Protein AF-A0A7S2M2P5-F1 (afdb_monomer)

Mean predicted aligned error: 10.94 Å

Organism: NCBI:txid1333877

Foldseek 3Di:
DADDDPNFGQDQAFKFQFFAAAQFKTKIQQRDQDPVRPHAAFPVGQWAAQPDLLAAQQAFFWKWFDAPWGRGGGRMIITTRGRDRVCRPTIRTQAGEPEDVVVRVVQNVQADPVRGRVDTAGQNEEEADDDPDDDDPPDPPPDDPDDNVPSDPVVSVVRHHYKYWDDDPPRHIHIYDDDRRD

Radius of gyration: 15.97 Å; Cα contacts (8 Å, |Δi|>4): 384; chains: 1; bounding box: 38×44×41 Å

Secondary structure (DSSP, 8-state):
---EETTEES--TT-B--EEETTTEEEE---S--TTS----BTTBS-B----------STTEEEEEESSTT-EEEEEEEESS--GGGTTTS-EEEEEEE-HHHHHHHHTTB-SSSBBSS--BEEE------SS------GGG-----GGG--HHHHHHT-EEEEEEEETTTEEEEE--S---

Structure (mmCIF, N/CA/C/O backbone):
data_AF-A0A7S2M2P5-F1
#
_entry.id   AF-A0A7S2M2P5-F1
#
loop_
_atom_site.group_PDB
_atom_site.id
_atom_site.type_symbol
_atom_site.label_atom_id
_atom_site.label_alt_id
_atom_site.label_comp_id
_atom_site.label_asym_id
_atom_site.label_entity_id
_atom_site.label_seq_id
_atom_site.pdbx_PDB_ins_code
_atom_site.Cartn_x
_atom_site.Cartn_y
_atom_site.Cartn_z
_atom_site.occupancy
_atom_site.B_iso_or_equiv
_atom_site.auth_seq_id
_atom_site.auth_comp_id
_atom_site.auth_asym_id
_atom_site.auth_atom_id
_atom_site.pdbx_PDB_model_num
ATOM 1 N N . GLY A 1 1 ? -2.130 -2.724 -26.024 1.00 42.91 1 GLY A N 1
ATOM 2 C CA . GLY A 1 1 ? -1.694 -3.988 -25.401 1.00 42.91 1 GLY A CA 1
ATOM 3 C C . GLY A 1 1 ? -1.321 -3.685 -23.971 1.00 42.91 1 GLY A C 1
ATOM 4 O O . GLY A 1 1 ? -0.866 -2.574 -23.738 1.00 42.91 1 GLY A O 1
ATOM 5 N N . GLU A 1 2 ? -1.560 -4.605 -23.038 1.00 60.06 2 GLU A N 1
ATOM 6 C CA . GLU A 1 2 ? -1.167 -4.442 -21.628 1.00 60.06 2 GLU A CA 1
ATOM 7 C C . GLU A 1 2 ? 0.345 -4.191 -21.524 1.00 60.06 2 GLU A C 1
ATOM 9 O O . GLU A 1 2 ? 1.129 -4.892 -22.177 1.00 60.06 2 GLU A O 1
ATOM 14 N N . ARG A 1 3 ? 0.756 -3.175 -20.749 1.00 62.97 3 ARG A N 1
ATOM 15 C CA . ARG A 1 3 ? 2.177 -2.957 -20.447 1.00 62.97 3 ARG A CA 1
ATOM 16 C C . ARG A 1 3 ? 2.685 -4.105 -19.571 1.00 62.97 3 ARG A C 1
ATOM 18 O O . ARG A 1 3 ? 1.942 -4.651 -18.756 1.00 62.97 3 ARG A O 1
ATOM 25 N N . ARG A 1 4 ? 3.948 -4.478 -19.773 1.00 68.31 4 ARG A N 1
ATOM 26 C CA . ARG A 1 4 ? 4.610 -5.570 -19.059 1.00 68.31 4 ARG A CA 1
ATOM 27 C C . ARG A 1 4 ? 5.948 -5.104 -18.511 1.00 68.31 4 ARG A C 1
ATOM 29 O O . ARG A 1 4 ? 6.687 -4.443 -19.237 1.00 68.31 4 ARG A O 1
ATOM 36 N N . ALA A 1 5 ? 6.251 -5.514 -17.290 1.00 63.56 5 ALA A N 1
ATOM 37 C CA . ALA A 1 5 ? 7.517 -5.295 -16.600 1.00 63.56 5 ALA A CA 1
ATOM 38 C C . ALA A 1 5 ? 8.133 -6.656 -16.280 1.00 63.56 5 ALA A C 1
ATOM 40 O O . ALA A 1 5 ? 7.431 -7.560 -15.835 1.00 63.56 5 ALA A O 1
ATOM 41 N N . GLY A 1 6 ? 9.409 -6.866 -16.608 1.00 62.41 6 GLY A N 1
ATOM 42 C CA . GLY A 1 6 ? 10.049 -8.181 -16.435 1.00 62.41 6 GLY A CA 1
ATOM 43 C C . GLY A 1 6 ? 9.382 -9.351 -17.190 1.00 62.41 6 GLY A C 1
ATOM 44 O O . GLY A 1 6 ? 9.712 -10.502 -16.938 1.00 62.41 6 GLY A O 1
ATOM 45 N N . GLY A 1 7 ? 8.459 -9.079 -18.123 1.00 69.06 7 GLY A N 1
ATOM 46 C CA . GLY A 1 7 ? 7.669 -10.090 -18.841 1.00 69.06 7 GLY A CA 1
ATOM 47 C C . GLY A 1 7 ? 6.278 -10.367 -18.254 1.00 69.06 7 GLY A C 1
ATOM 48 O O . GLY A 1 7 ? 5.450 -10.952 -18.961 1.00 69.06 7 GLY A O 1
ATOM 49 N N . GLU A 1 8 ? 5.995 -9.874 -17.047 1.00 71.06 8 GLU A N 1
ATOM 50 C CA . GLU A 1 8 ? 4.721 -10.032 -16.338 1.00 71.06 8 GLU A CA 1
ATOM 51 C C . GLU A 1 8 ? 3.782 -8.833 -16.572 1.00 71.06 8 GLU A C 1
ATOM 53 O O . GLU A 1 8 ? 4.252 -7.718 -16.828 1.00 71.06 8 GLU A O 1
ATOM 58 N N . PRO A 1 9 ? 2.451 -9.023 -16.533 1.00 78.88 9 PRO A N 1
ATOM 59 C CA . PRO A 1 9 ? 1.493 -7.9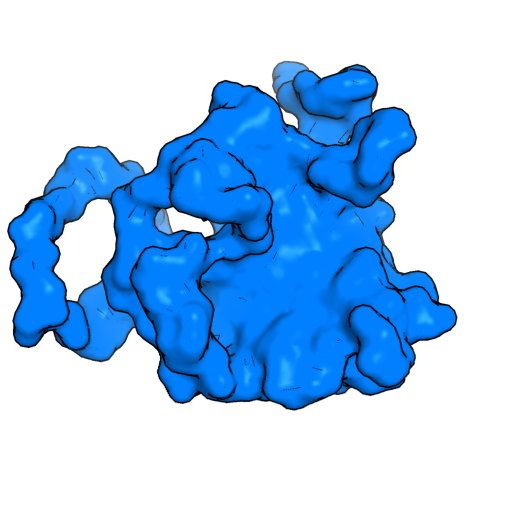24 -16.627 1.00 78.88 9 PRO A CA 1
ATOM 60 C C . PRO A 1 9 ? 1.626 -6.928 -15.465 1.00 78.88 9 PRO A C 1
ATOM 62 O O . PRO A 1 9 ? 1.723 -7.319 -14.306 1.00 78.88 9 PRO A O 1
ATOM 65 N N . LEU A 1 10 ? 1.547 -5.630 -15.766 1.00 84.88 10 LEU A N 1
ATOM 66 C CA . LEU A 1 10 ? 1.485 -4.581 -14.744 1.00 84.88 10 LEU A CA 1
ATOM 67 C C . LEU A 1 10 ? 0.070 -4.475 -14.155 1.00 84.88 10 LEU A C 1
ATOM 69 O O . LEU A 1 10 ? -0.734 -3.656 -14.596 1.00 84.88 10 LEU A O 1
ATOM 73 N N . HIS A 1 11 ? -0.247 -5.328 -13.181 1.00 85.19 11 HIS A N 1
ATOM 74 C CA . HIS A 1 11 ? -1.474 -5.239 -12.388 1.00 85.19 11 HIS A CA 1
ATOM 75 C C . HIS A 1 11 ? -1.278 -5.757 -10.960 1.00 85.19 11 HIS A C 1
ATOM 77 O O . HIS A 1 11 ? -0.367 -6.534 -10.686 1.00 85.19 11 HIS A O 1
ATOM 83 N N . TYR A 1 12 ? -2.182 -5.381 -10.053 1.00 88.44 12 TYR A N 1
ATOM 84 C CA . TYR A 1 12 ? -2.152 -5.849 -8.664 1.00 88.44 12 TYR A CA 1
ATOM 85 C C . TYR A 1 12 ? -2.910 -7.155 -8.419 1.00 88.44 12 TYR A C 1
ATOM 87 O O . TYR A 1 12 ? -2.743 -7.770 -7.365 1.00 88.44 12 TYR A O 1
ATOM 95 N N . LYS A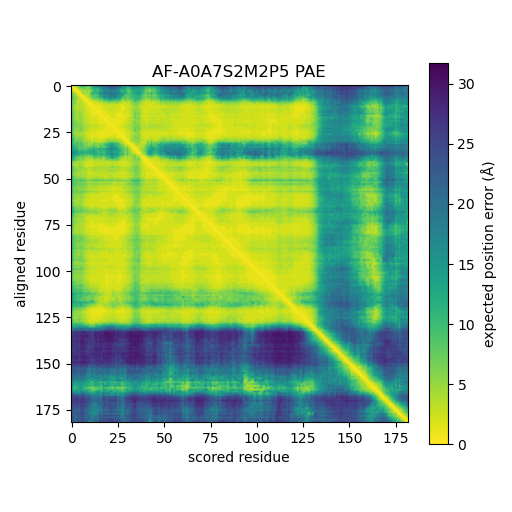 1 13 ? -3.713 -7.624 -9.377 1.00 86.12 13 LYS A N 1
ATOM 96 C CA . LYS A 1 13 ? -4.417 -8.904 -9.272 1.00 86.12 13 LYS A CA 1
ATOM 97 C C . LYS A 1 13 ? -3.421 -10.048 -9.063 1.00 86.12 13 LYS A C 1
ATOM 99 O O . LYS A 1 13 ? -2.477 -10.212 -9.819 1.00 86.12 13 LYS A O 1
ATOM 104 N N . GLY A 1 14 ? -3.640 -10.851 -8.031 1.00 84.81 14 GLY A N 1
ATOM 105 C CA . GLY A 1 14 ? -2.760 -11.954 -7.647 1.00 84.81 14 GLY A CA 1
ATOM 106 C C . GLY A 1 14 ? -1.551 -11.547 -6.800 1.00 84.81 14 GLY A C 1
ATOM 107 O O . GLY A 1 14 ? -0.892 -12.434 -6.254 1.00 84.81 14 GLY A O 1
ATOM 108 N N . THR A 1 15 ? -1.278 -10.248 -6.627 1.00 87.81 15 THR A N 1
ATOM 109 C CA . THR A 1 15 ? -0.190 -9.783 -5.751 1.00 87.81 15 THR A CA 1
ATOM 110 C C . THR A 1 15 ? -0.526 -10.009 -4.279 1.00 87.81 15 THR A C 1
ATOM 112 O O . THR A 1 15 ? -1.694 -10.134 -3.889 1.00 87.81 15 THR A O 1
ATOM 115 N N . ARG A 1 16 ? 0.520 -10.099 -3.453 1.00 88.44 16 ARG A N 1
ATOM 116 C CA . ARG A 1 16 ? 0.419 -10.405 -2.024 1.00 88.44 16 ARG A CA 1
ATOM 117 C C . ARG A 1 16 ? 0.669 -9.174 -1.167 1.00 88.44 16 ARG A C 1
ATOM 119 O O . ARG A 1 16 ? 1.503 -8.336 -1.511 1.00 88.44 16 ARG A O 1
ATOM 126 N N . PHE A 1 17 ? 0.019 -9.141 -0.009 1.00 90.44 17 PHE A N 1
ATOM 127 C CA . PHE A 1 17 ? 0.522 -8.384 1.133 1.00 90.44 17 PHE A CA 1
ATOM 128 C C . PHE A 1 17 ? 1.618 -9.221 1.784 1.00 90.44 17 PHE A C 1
ATOM 130 O O . PHE A 1 17 ? 1.325 -10.207 2.457 1.00 90.44 17 PHE A O 1
ATOM 137 N N . HIS A 1 18 ? 2.870 -8.897 1.474 1.00 89.56 18 HIS A N 1
ATOM 138 C CA . HIS A 1 18 ? 4.029 -9.698 1.869 1.00 89.56 18 HIS A CA 1
ATOM 139 C C . HIS A 1 18 ? 4.604 -9.270 3.222 1.00 89.56 18 HIS A C 1
ATOM 141 O O . HIS A 1 18 ? 5.252 -10.082 3.871 1.00 89.56 18 HIS A O 1
ATOM 147 N N . ARG A 1 19 ? 4.332 -8.035 3.662 1.00 92.50 19 ARG A N 1
ATOM 148 C CA . ARG A 1 19 ? 4.794 -7.507 4.947 1.00 92.50 19 ARG A CA 1
ATOM 149 C C . ARG A 1 19 ? 3.637 -6.857 5.699 1.00 92.50 19 ARG A C 1
ATOM 151 O O . ARG A 1 19 ? 2.978 -5.963 5.178 1.00 92.50 19 ARG A O 1
ATOM 158 N N . ILE A 1 20 ? 3.353 -7.331 6.903 1.00 93.81 20 ILE A N 1
ATOM 159 C CA . ILE A 1 20 ? 2.194 -6.957 7.718 1.00 93.81 20 ILE A CA 1
ATOM 160 C C . ILE A 1 20 ? 2.705 -6.710 9.132 1.00 93.81 20 ILE A C 1
ATOM 162 O O . ILE A 1 20 ? 3.105 -7.644 9.812 1.00 93.81 20 ILE A O 1
ATOM 166 N N . ILE A 1 21 ? 2.695 -5.456 9.581 1.00 94.19 21 ILE A N 1
ATOM 167 C CA . ILE A 1 21 ? 3.173 -5.082 10.914 1.00 94.19 21 ILE A CA 1
ATOM 168 C C . ILE A 1 21 ? 2.002 -4.520 11.705 1.00 94.19 21 ILE A C 1
ATOM 170 O O . IL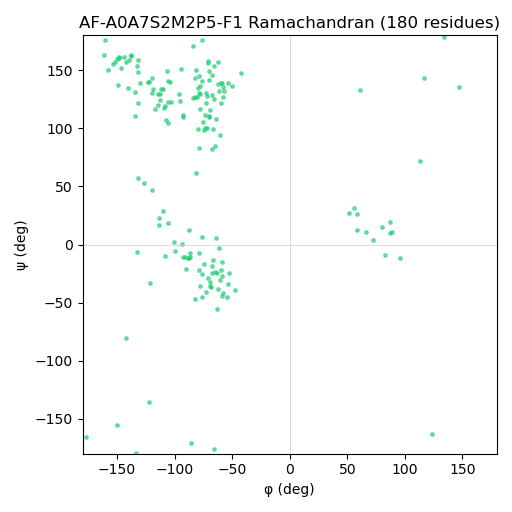E A 1 21 ? 1.439 -3.474 11.363 1.00 94.19 21 ILE A O 1
ATOM 174 N N . LYS A 1 22 ? 1.658 -5.225 12.782 1.00 92.62 22 LYS A N 1
ATOM 175 C CA . LYS A 1 22 ? 0.586 -4.833 13.691 1.00 92.62 22 LYS A CA 1
ATOM 176 C C . LYS A 1 22 ? 0.858 -3.470 14.321 1.00 92.62 22 LYS A C 1
ATOM 178 O O . LYS A 1 22 ? 1.986 -3.166 14.699 1.00 92.62 22 LYS A O 1
ATOM 183 N N . ASP A 1 23 ? -0.193 -2.663 14.422 1.00 93.25 23 ASP A N 1
ATOM 184 C CA . ASP A 1 23 ? -0.158 -1.280 14.892 1.00 93.25 23 ASP A CA 1
ATOM 185 C C . ASP A 1 23 ? 0.823 -0.402 14.100 1.00 93.25 23 ASP A C 1
ATOM 187 O O . ASP A 1 23 ? 1.387 0.553 14.637 1.00 93.25 23 ASP A O 1
ATOM 191 N N . PHE A 1 24 ? 1.016 -0.707 12.813 1.00 95.12 24 PHE A N 1
ATOM 192 C CA . PHE A 1 24 ? 1.821 0.098 11.904 1.00 95.12 24 PHE A CA 1
ATOM 193 C C . PHE A 1 24 ? 1.232 0.166 10.490 1.00 95.12 24 PHE A C 1
ATOM 195 O O . PHE A 1 24 ? 0.593 1.168 10.141 1.00 95.12 24 PHE A O 1
ATOM 202 N N . CYS A 1 25 ? 1.446 -0.859 9.660 1.00 95.50 25 CYS A N 1
ATOM 203 C CA . CYS A 1 25 ? 0.980 -0.878 8.276 1.00 95.50 25 CYS A CA 1
ATOM 204 C C . CYS A 1 25 ? 0.926 -2.288 7.670 1.00 95.50 25 CYS A C 1
ATOM 206 O O . CYS A 1 25 ? 1.554 -3.231 8.153 1.00 95.50 25 CYS A O 1
ATOM 208 N N . ILE A 1 26 ? 0.191 -2.406 6.563 1.00 95.19 26 ILE A N 1
ATOM 209 C CA . ILE A 1 26 ? 0.207 -3.573 5.675 1.00 95.19 26 ILE A CA 1
ATOM 210 C C . ILE A 1 26 ? 0.782 -3.165 4.321 1.00 95.19 26 ILE A C 1
ATOM 212 O O . ILE A 1 26 ? 0.344 -2.173 3.745 1.00 95.19 26 ILE A O 1
ATOM 216 N N . GLN A 1 27 ? 1.760 -3.907 3.814 1.00 95.06 27 GLN A N 1
ATOM 217 C CA . GLN A 1 27 ? 2.522 -3.595 2.607 1.00 95.06 27 GLN A CA 1
ATOM 218 C C . GLN A 1 27 ? 2.333 -4.684 1.549 1.00 95.06 27 GLN A C 1
ATOM 220 O O . GLN A 1 27 ? 2.399 -5.884 1.834 1.00 95.06 27 GLN A O 1
ATOM 225 N N . GLY A 1 28 ? 2.091 -4.250 0.314 1.00 92.81 28 GLY A N 1
ATOM 226 C CA . GLY A 1 28 ? 1.857 -5.102 -0.846 1.00 92.81 28 GLY A CA 1
ATOM 227 C C . GLY A 1 28 ? 2.324 -4.440 -2.140 1.00 92.81 28 GLY A C 1
ATOM 228 O O . GLY A 1 28 ? 3.215 -3.594 -2.136 1.00 92.81 28 GLY A O 1
ATOM 229 N N . GLY A 1 29 ? 1.737 -4.843 -3.268 1.00 89.06 29 GLY A N 1
ATOM 230 C CA . GLY A 1 29 ? 2.021 -4.224 -4.567 1.00 89.06 29 GLY A CA 1
ATOM 231 C C . GLY A 1 29 ? 3.310 -4.695 -5.246 1.00 89.06 29 GLY A C 1
ATOM 232 O O . GLY A 1 29 ? 3.768 -4.080 -6.205 1.00 89.06 29 GLY A O 1
ATOM 233 N N . GLN A 1 30 ? 3.896 -5.800 -4.790 1.00 86.81 30 GLN A N 1
ATOM 234 C CA . GLN A 1 30 ? 4.996 -6.460 -5.489 1.00 86.81 30 GLN A CA 1
ATOM 235 C C . GLN A 1 30 ? 4.446 -7.198 -6.722 1.00 86.81 30 GLN A C 1
ATOM 237 O O . GLN A 1 30 ? 3.871 -8.279 -6.593 1.00 86.81 30 GLN A O 1
ATOM 242 N N . THR A 1 31 ? 4.559 -6.584 -7.907 1.00 76.88 31 THR A N 1
ATOM 243 C CA . THR A 1 31 ? 3.978 -7.094 -9.168 1.00 76.88 31 THR A CA 1
ATOM 244 C C . THR A 1 31 ? 4.794 -8.219 -9.806 1.00 76.88 31 THR A C 1
ATOM 246 O O . THR A 1 31 ? 4.244 -9.034 -10.540 1.00 76.88 31 THR A O 1
ATOM 249 N N . PHE A 1 32 ? 6.082 -8.318 -9.481 1.00 75.00 32 PHE A N 1
ATOM 250 C CA . PHE A 1 32 ? 6.934 -9.468 -9.786 1.00 75.00 32 PHE A CA 1
ATOM 251 C C . PHE A 1 32 ? 7.992 -9.640 -8.696 1.00 75.00 32 PHE A C 1
ATOM 253 O O . PHE A 1 32 ? 8.316 -8.705 -7.961 1.00 75.00 32 PHE A O 1
ATOM 260 N N . GLU A 1 33 ? 8.567 -10.832 -8.612 1.00 67.25 33 GLU A N 1
ATOM 261 C CA . GLU A 1 33 ? 9.752 -11.099 -7.801 1.00 67.25 33 GLU A CA 1
ATOM 262 C C . GLU A 1 33 ? 10.988 -10.990 -8.703 1.00 67.25 33 GLU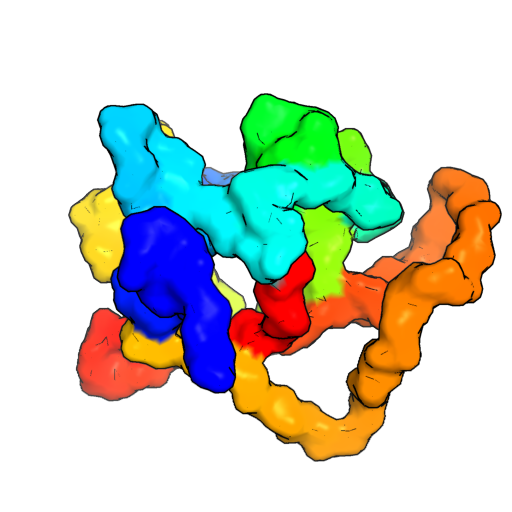 A C 1
ATOM 264 O O . GLU A 1 33 ? 11.067 -11.638 -9.747 1.00 67.25 33 GLU A O 1
ATOM 269 N N . ASN A 1 34 ? 11.940 -10.128 -8.338 1.00 65.62 34 ASN A N 1
ATOM 270 C CA . ASN A 1 34 ? 13.273 -10.158 -8.939 1.00 65.62 34 ASN A CA 1
ATOM 271 C C . ASN A 1 34 ? 14.132 -11.208 -8.206 1.00 65.62 34 ASN A C 1
ATOM 273 O O . ASN A 1 34 ? 13.741 -11.715 -7.155 1.00 65.62 34 ASN A O 1
ATOM 277 N N . GLU A 1 35 ? 15.320 -11.516 -8.733 1.00 54.41 35 GLU A N 1
ATOM 278 C CA . GLU A 1 35 ? 16.247 -12.481 -8.110 1.00 54.41 35 GLU A CA 1
ATOM 279 C C . GLU A 1 35 ? 16.661 -12.095 -6.671 1.00 54.41 35 GLU A C 1
ATOM 281 O O . GLU A 1 35 ? 17.161 -12.933 -5.925 1.00 54.41 35 GLU A O 1
ATOM 286 N N . GLU A 1 36 ? 16.422 -10.842 -6.269 1.00 55.56 36 GLU A N 1
ATOM 287 C CA . GLU A 1 36 ? 16.747 -10.267 -4.959 1.00 55.56 36 GLU A CA 1
ATOM 288 C C . GLU A 1 36 ? 15.530 -10.184 -4.011 1.00 55.56 36 GLU A C 1
ATOM 290 O O . GLU A 1 36 ? 15.655 -9.681 -2.896 1.00 55.56 36 GLU A O 1
ATOM 295 N N . GLY A 1 37 ? 14.349 -10.656 -4.428 1.00 53.41 37 GLY A N 1
ATOM 296 C CA . GLY A 1 37 ? 13.120 -10.648 -3.623 1.00 53.41 37 GLY A CA 1
ATOM 297 C C . GLY A 1 37 ? 12.458 -9.274 -3.420 1.00 53.41 37 GLY A C 1
ATOM 298 O O . GLY A 1 37 ? 11.439 -9.196 -2.743 1.00 53.41 37 GLY A O 1
ATOM 299 N N . SER A 1 38 ? 12.971 -8.201 -4.030 1.00 64.50 38 SER A N 1
ATOM 300 C CA . SER A 1 38 ? 12.557 -6.795 -3.837 1.00 64.50 38 SER A CA 1
ATOM 301 C C . SER A 1 38 ? 11.741 -6.205 -5.000 1.00 64.50 38 SER A C 1
ATOM 303 O O . SER A 1 38 ? 11.676 -4.990 -5.166 1.00 64.50 38 SER A O 1
ATOM 305 N N . GLY A 1 39 ? 11.172 -7.062 -5.851 1.00 74.50 39 GLY A N 1
ATOM 306 C CA . GLY A 1 39 ? 10.622 -6.678 -7.155 1.00 74.50 39 GLY A CA 1
ATOM 307 C C . GLY A 1 39 ? 9.396 -5.750 -7.141 1.00 74.50 39 GLY A C 1
ATOM 308 O O . GLY A 1 39 ? 8.933 -5.274 -6.102 1.00 74.50 39 GLY A O 1
ATOM 309 N N . GLY A 1 40 ? 8.874 -5.487 -8.338 1.00 79.56 40 GLY A N 1
ATOM 310 C CA . GLY A 1 40 ? 7.889 -4.439 -8.596 1.00 79.56 40 GLY A CA 1
ATOM 311 C C . GLY A 1 40 ? 8.436 -3.361 -9.534 1.00 79.56 40 GLY A C 1
ATOM 312 O O . GLY A 1 40 ? 9.620 -3.036 -9.499 1.00 79.56 40 GLY A O 1
ATOM 313 N N . GLU A 1 41 ? 7.583 -2.833 -10.407 1.00 84.62 41 GLU A N 1
ATOM 314 C CA . GLU A 1 41 ? 7.926 -1.807 -11.403 1.00 84.62 41 GLU A CA 1
ATOM 315 C C . GLU A 1 41 ? 6.698 -0.9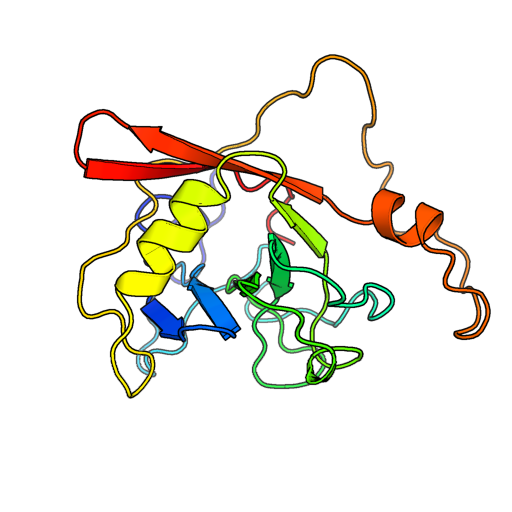30 -11.651 1.00 84.62 41 GLU A C 1
ATOM 317 O O . GLU A 1 41 ? 5.579 -1.439 -11.748 1.00 84.62 41 GLU A O 1
ATOM 322 N N . SER A 1 42 ? 6.926 0.380 -11.724 1.00 85.44 42 SER A N 1
ATOM 323 C CA . SER A 1 42 ? 5.903 1.388 -12.027 1.00 85.44 42 SER A CA 1
ATOM 324 C C . SER A 1 42 ? 5.565 1.404 -13.523 1.00 85.44 42 SER A C 1
ATOM 326 O O . SER A 1 42 ? 6.227 0.731 -14.322 1.00 85.44 42 SER A O 1
ATOM 328 N N . ILE A 1 43 ? 4.589 2.203 -13.968 1.00 83.06 43 ILE A N 1
ATOM 329 C CA . ILE A 1 43 ? 4.374 2.336 -15.424 1.00 83.06 43 ILE A CA 1
ATOM 330 C C . ILE A 1 43 ? 5.445 3.204 -16.088 1.00 83.06 43 ILE A C 1
ATOM 332 O O . ILE A 1 43 ? 5.580 3.143 -17.318 1.00 83.06 43 ILE A O 1
ATOM 336 N N . TYR A 1 44 ? 6.198 3.992 -15.314 1.00 82.56 44 TYR A N 1
ATOM 337 C CA . TYR A 1 44 ? 7.313 4.811 -15.803 1.00 82.56 44 TYR A CA 1
ATOM 338 C C . TYR A 1 44 ? 8.648 4.062 -15.857 1.00 82.56 44 TYR A C 1
ATOM 340 O O . TYR A 1 44 ? 9.616 4.577 -16.417 1.00 82.56 44 TYR A O 1
ATOM 348 N N . GLY A 1 45 ? 8.699 2.836 -15.335 1.00 84.19 45 GLY A N 1
ATOM 349 C CA . GLY A 1 45 ? 9.893 1.997 -15.288 1.00 84.19 45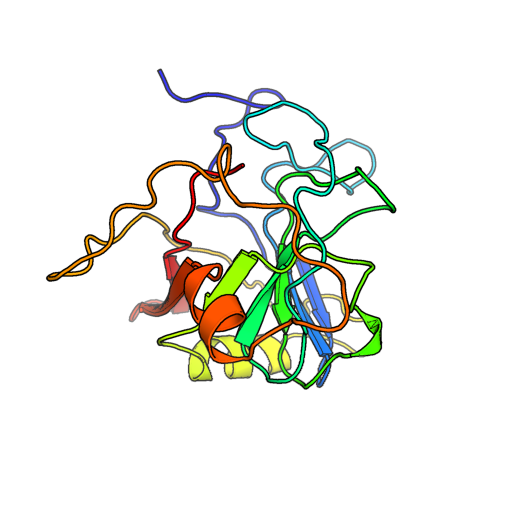 GLY A CA 1
ATOM 350 C C . GLY A 1 45 ? 10.243 1.564 -13.866 1.00 84.19 45 GLY A C 1
ATOM 351 O O . GLY A 1 45 ? 9.410 1.611 -12.959 1.00 84.19 45 GLY A O 1
ATOM 352 N N . LYS A 1 46 ? 11.489 1.108 -13.666 1.00 83.69 46 LYS A N 1
ATOM 353 C CA . LYS A 1 46 ? 11.931 0.464 -12.413 1.00 83.69 46 LYS A CA 1
ATOM 354 C C . LYS A 1 46 ? 11.663 1.314 -11.169 1.00 83.69 46 LYS A C 1
ATOM 356 O O . LYS A 1 46 ? 11.191 0.776 -10.173 1.00 83.69 46 LYS A O 1
ATOM 361 N N . THR A 1 47 ? 11.981 2.603 -11.235 1.00 87.56 47 THR A N 1
ATOM 362 C CA . THR A 1 47 ? 11.726 3.559 -10.157 1.00 87.56 47 THR A CA 1
ATOM 363 C C . THR A 1 47 ? 11.297 4.916 -10.707 1.00 87.56 47 THR A C 1
ATOM 365 O O . THR A 1 47 ? 11.656 5.250 -11.839 1.00 87.56 47 THR A O 1
ATOM 368 N N . PHE A 1 48 ? 10.599 5.707 -9.893 1.00 88.38 48 PHE A N 1
ATOM 369 C CA . PHE A 1 48 ? 10.253 7.103 -10.164 1.00 88.38 48 PHE A CA 1
ATOM 370 C C . PHE A 1 48 ? 10.428 7.999 -8.923 1.00 88.38 48 PHE A C 1
ATOM 372 O O . PHE A 1 48 ? 10.536 7.512 -7.793 1.00 88.38 48 PHE A O 1
ATOM 379 N N . GLU A 1 49 ? 10.487 9.311 -9.169 1.00 90.81 49 GLU A N 1
ATOM 380 C CA . GLU A 1 49 ? 10.785 10.359 -8.181 1.00 90.81 49 GLU A CA 1
ATOM 381 C C . GLU A 1 49 ? 9.641 10.580 -7.176 1.00 90.81 49 GLU A C 1
ATOM 383 O O . GLU A 1 49 ? 8.484 10.244 -7.438 1.00 90.81 49 GLU A O 1
ATOM 388 N N . ASP A 1 50 ? 9.952 11.139 -6.006 1.00 89.56 50 ASP A N 1
ATOM 389 C CA . ASP A 1 50 ? 8.939 11.539 -5.029 1.00 89.56 50 ASP A CA 1
ATOM 390 C C . ASP A 1 50 ? 8.164 12.761 -5.549 1.00 89.56 50 ASP A C 1
ATOM 392 O O . ASP A 1 50 ? 8.685 13.874 -5.585 1.00 89.56 50 ASP A O 1
ATOM 396 N N . GLU A 1 51 ? 6.893 12.584 -5.920 1.00 84.94 51 GLU A N 1
ATOM 397 C CA . GLU A 1 51 ? 6.090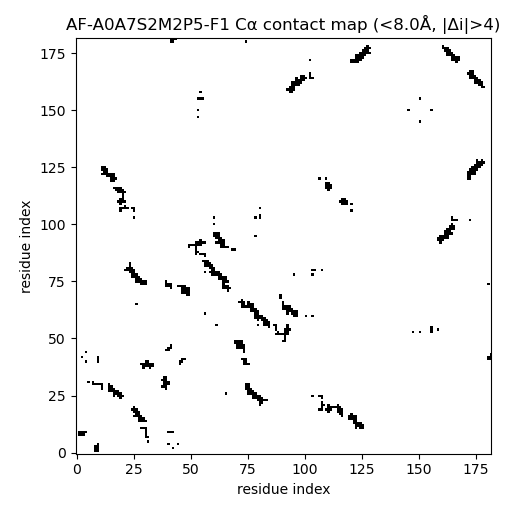 13.671 -6.497 1.00 84.94 51 GLU A CA 1
ATOM 398 C C . GLU A 1 51 ? 5.883 14.836 -5.512 1.00 84.94 51 GLU A C 1
ATOM 400 O O . GLU A 1 51 ? 6.180 15.996 -5.804 1.00 84.94 51 GLU A O 1
ATOM 405 N N . ASN A 1 52 ? 5.353 14.542 -4.320 1.00 83.19 52 ASN A N 1
ATOM 406 C CA . ASN A 1 52 ? 5.270 15.499 -3.223 1.00 83.19 52 ASN A CA 1
ATOM 407 C C . ASN A 1 52 ? 5.134 14.796 -1.863 1.00 83.19 52 ASN A C 1
ATOM 409 O O . ASN A 1 52 ? 4.531 13.735 -1.737 1.00 83.19 52 ASN A O 1
ATOM 413 N N . LEU A 1 53 ? 5.643 15.433 -0.806 1.00 88.06 53 LEU A N 1
ATOM 414 C CA . LEU A 1 53 ? 5.636 14.893 0.562 1.00 88.06 53 LEU A CA 1
ATOM 415 C C . LEU A 1 53 ? 4.677 15.654 1.499 1.00 88.06 53 LEU A C 1
ATOM 417 O O . LEU A 1 53 ? 4.893 15.795 2.713 1.00 88.06 53 LEU A O 1
ATOM 421 N N . ARG A 1 54 ? 3.616 16.220 0.916 1.00 84.94 54 ARG A N 1
ATOM 422 C CA . ARG A 1 54 ? 2.692 17.120 1.620 1.00 84.94 54 ARG A CA 1
ATOM 423 C C . ARG A 1 54 ? 1.717 16.356 2.510 1.00 84.94 54 ARG A C 1
ATOM 425 O O . ARG A 1 54 ? 1.404 16.838 3.599 1.00 84.94 54 ARG A O 1
ATOM 432 N N . VAL A 1 55 ? 1.283 15.171 2.079 1.00 85.00 55 VAL A N 1
ATOM 433 C CA . VAL A 1 55 ? 0.368 14.311 2.840 1.00 85.00 55 VAL A CA 1
ATOM 434 C C . VAL A 1 55 ? 1.005 13.895 4.164 1.00 85.00 55 VAL A C 1
ATOM 436 O O . VAL A 1 55 ? 2.168 13.497 4.221 1.00 85.00 55 VAL A O 1
ATOM 439 N N . LYS A 1 56 ? 0.237 14.028 5.251 1.00 90.00 56 LYS A N 1
ATOM 440 C CA . LYS A 1 56 ? 0.675 13.677 6.606 1.00 90.00 56 LYS A CA 1
ATOM 441 C C . LYS A 1 56 ? -0.086 12.460 7.118 1.00 90.00 56 LYS A C 1
ATOM 443 O O . LYS A 1 56 ? -1.313 12.419 7.067 1.00 90.00 56 LYS A O 1
ATOM 448 N N . PHE A 1 57 ? 0.637 11.509 7.698 1.00 91.19 57 PHE A N 1
ATOM 449 C CA . PHE A 1 57 ? 0.127 10.225 8.187 1.00 91.19 57 PHE A CA 1
ATOM 450 C C . PHE A 1 57 ? -0.524 10.346 9.572 1.00 91.19 57 PHE A C 1
ATOM 452 O O . PHE A 1 57 ? -0.070 9.761 10.557 1.00 91.19 57 PHE A O 1
ATOM 459 N N . LYS A 1 58 ? -1.585 11.154 9.660 1.00 91.69 58 LYS A N 1
ATOM 460 C CA . LYS A 1 58 ? -2.246 11.531 10.924 1.00 91.69 58 LYS A CA 1
ATOM 461 C C . LYS A 1 58 ? -3.325 10.548 11.394 1.00 91.69 58 LYS A C 1
ATOM 463 O O . LYS A 1 58 ? -3.806 10.675 12.515 1.00 91.69 58 LYS A O 1
ATOM 468 N N . LYS A 1 59 ? -3.729 9.593 10.554 1.00 93.00 59 LYS A N 1
ATOM 469 C CA . LYS A 1 59 ? -4.801 8.627 10.837 1.00 93.00 59 LYS A CA 1
ATOM 470 C C . LYS A 1 59 ? -4.490 7.248 10.228 1.00 93.00 59 LYS A C 1
ATOM 472 O O . LYS A 1 59 ? -3.637 7.163 9.344 1.00 93.00 59 LYS A O 1
ATOM 477 N N . PRO A 1 60 ? -5.151 6.172 10.691 1.00 95.12 60 PRO A N 1
ATOM 478 C CA . PRO A 1 60 ? -5.171 4.893 9.984 1.00 95.12 60 PRO A CA 1
ATOM 479 C C . PRO A 1 60 ? -5.833 5.015 8.609 1.00 95.12 60 PRO A C 1
ATOM 481 O O . PRO A 1 60 ? -6.695 5.870 8.412 1.00 95.12 60 PRO A O 1
ATOM 484 N N . GLY A 1 61 ? -5.502 4.096 7.708 1.00 93.69 61 GLY A N 1
ATOM 485 C CA . GLY A 1 61 ? -6.098 3.981 6.381 1.00 93.69 61 GLY A CA 1
ATOM 486 C C . GLY A 1 61 ? -5.420 4.836 5.318 1.00 93.69 61 GLY A C 1
ATOM 487 O O . GLY A 1 61 ? -5.951 4.926 4.222 1.00 93.69 61 GLY A O 1
ATOM 488 N N . MET A 1 62 ? -4.269 5.445 5.604 1.00 94.38 62 MET A N 1
ATOM 489 C CA . MET A 1 62 ? -3.518 6.224 4.615 1.00 94.38 62 MET A CA 1
ATOM 490 C C . MET A 1 62 ? -2.765 5.271 3.682 1.00 94.38 62 MET A C 1
ATOM 492 O O . MET A 1 62 ? -2.049 4.393 4.164 1.00 94.38 62 MET A O 1
ATOM 496 N N . LEU A 1 63 ? -2.913 5.457 2.373 1.00 94.19 63 LEU A N 1
ATOM 497 C CA . LEU A 1 63 ? -2.215 4.730 1.314 1.00 94.19 63 LEU A CA 1
ATOM 498 C C . LEU A 1 63 ? -0.989 5.532 0.848 1.00 94.19 63 LEU A C 1
ATOM 500 O O . LEU A 1 63 ? -1.086 6.727 0.544 1.00 94.19 63 LEU A O 1
ATOM 504 N N . ALA A 1 64 ? 0.166 4.872 0.801 1.00 94.31 64 ALA A N 1
ATOM 505 C CA . ALA A 1 64 ? 1.436 5.501 0.457 1.00 94.31 64 ALA A CA 1
ATOM 506 C C . ALA A 1 64 ? 2.425 4.559 -0.225 1.00 94.31 64 ALA A C 1
ATOM 508 O O . ALA A 1 64 ? 2.315 3.336 -0.117 1.00 94.31 64 ALA A O 1
ATOM 509 N N . MET A 1 65 ? 3.393 5.149 -0.929 1.00 94.19 65 MET A N 1
ATOM 510 C CA . MET A 1 65 ? 4.438 4.417 -1.641 1.00 94.19 65 MET A CA 1
ATOM 511 C C . MET A 1 65 ? 5.440 3.815 -0.659 1.00 94.19 65 MET A C 1
ATOM 513 O O . MET A 1 65 ? 5.965 4.514 0.211 1.00 94.19 65 MET A O 1
ATOM 517 N N . ALA A 1 66 ? 5.735 2.525 -0.821 1.00 93.12 66 ALA A N 1
ATOM 518 C CA . ALA A 1 66 ? 6.898 1.914 -0.192 1.00 93.12 66 ALA A CA 1
ATOM 519 C C . ALA A 1 66 ? 8.122 2.178 -1.079 1.00 93.12 66 ALA A C 1
ATOM 521 O O . ALA A 1 66 ? 8.104 1.864 -2.270 1.00 93.12 66 ALA A O 1
ATOM 522 N N . ASN A 1 67 ? 9.182 2.740 -0.501 1.00 90.31 67 ASN A N 1
ATOM 523 C CA . ASN A 1 67 ? 10.404 3.077 -1.225 1.00 90.31 67 ASN A CA 1
ATOM 524 C C . ASN A 1 67 ? 11.658 2.573 -0.491 1.00 90.31 67 ASN A C 1
ATOM 526 O O . ASN A 1 67 ? 11.644 2.294 0.709 1.00 90.31 67 ASN A O 1
ATOM 530 N N . GLY A 1 68 ? 12.751 2.425 -1.243 1.00 85.19 68 GLY A N 1
ATOM 531 C CA . GLY A 1 68 ? 14.079 2.073 -0.720 1.00 85.19 68 GLY A CA 1
ATOM 532 C C . GLY A 1 68 ? 14.913 3.285 -0.282 1.00 85.19 68 GLY A C 1
ATOM 533 O O . GLY A 1 68 ? 16.125 3.165 -0.103 1.00 85.19 68 GLY A O 1
ATOM 534 N N . GLY A 1 69 ? 14.290 4.459 -0.170 1.00 87.44 69 GLY A N 1
ATOM 535 C CA . GLY A 1 69 ? 14.935 5.761 -0.017 1.00 87.44 69 GLY A CA 1
ATOM 536 C C . GLY A 1 69 ? 14.312 6.814 -0.944 1.00 87.44 69 GLY A C 1
ATOM 537 O O . GLY A 1 69 ? 13.412 6.472 -1.715 1.00 87.44 69 GLY A O 1
ATOM 538 N N . PRO A 1 70 ? 14.795 8.072 -0.883 1.00 91.12 70 PRO A N 1
ATOM 539 C CA . PRO A 1 70 ? 14.285 9.158 -1.719 1.00 91.12 70 PRO A CA 1
ATOM 540 C C . PRO A 1 70 ? 14.305 8.794 -3.204 1.00 91.12 70 PRO A C 1
ATOM 542 O O . PRO A 1 70 ? 15.275 8.180 -3.665 1.00 91.12 70 PRO A O 1
ATOM 545 N N . ASP A 1 71 ? 13.248 9.171 -3.921 1.00 89.44 71 ASP A N 1
ATOM 546 C CA . ASP A 1 71 ? 13.102 9.007 -5.376 1.00 89.44 71 ASP A CA 1
ATOM 547 C C . ASP A 1 71 ? 13.212 7.554 -5.887 1.00 89.44 71 ASP A C 1
ATOM 549 O O . ASP A 1 71 ? 13.601 7.292 -7.029 1.00 89.44 71 ASP A O 1
ATOM 553 N N . GLN A 1 72 ? 12.893 6.578 -5.032 1.00 90.69 72 GLN A N 1
ATOM 554 C CA . GLN A 1 72 ? 12.928 5.148 -5.360 1.00 90.69 72 GLN A CA 1
ATOM 555 C C . GLN A 1 72 ? 11.555 4.491 -5.211 1.00 90.69 72 GLN A C 1
ATOM 557 O O . GLN A 1 72 ? 11.426 3.416 -4.618 1.00 90.69 72 GLN A O 1
ATOM 562 N N . ASN A 1 73 ? 10.525 5.143 -5.750 1.00 90.94 73 ASN A N 1
ATOM 563 C CA . ASN A 1 73 ? 9.171 4.602 -5.776 1.00 90.94 73 ASN A CA 1
ATOM 564 C C . ASN A 1 73 ? 9.032 3.589 -6.915 1.00 90.94 73 ASN A C 1
ATOM 566 O O . ASN A 1 73 ? 9.496 3.839 -8.022 1.00 90.94 73 ASN A O 1
ATOM 570 N N . GLY A 1 74 ? 8.423 2.436 -6.643 1.00 90.69 74 GLY A N 1
ATOM 571 C CA . GLY A 1 74 ? 8.134 1.392 -7.633 1.00 90.69 74 GLY A CA 1
ATOM 572 C C . GLY A 1 74 ? 6.638 1.095 -7.671 1.00 90.69 74 GLY A C 1
ATOM 573 O O . GLY A 1 74 ? 5.830 2.004 -7.620 1.00 90.69 74 GLY A O 1
ATOM 574 N N . SER A 1 75 ? 6.242 -0.177 -7.695 1.00 91.44 75 SER A N 1
ATOM 575 C CA . SER A 1 75 ? 4.819 -0.551 -7.602 1.00 91.44 75 SER A CA 1
ATOM 576 C C . SER A 1 75 ? 4.335 -0.841 -6.178 1.00 91.44 75 SER A C 1
ATOM 578 O O . SER A 1 75 ? 3.137 -1.046 -5.969 1.00 91.44 75 SER A O 1
ATOM 580 N N . GLN A 1 76 ? 5.254 -0.940 -5.214 1.00 93.81 76 GLN A N 1
ATOM 581 C CA . GLN A 1 76 ? 4.922 -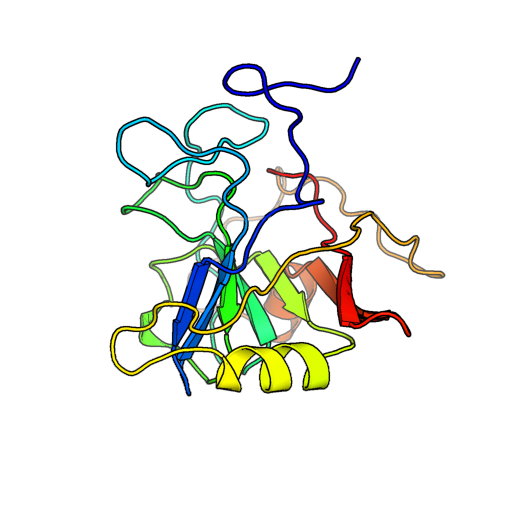1.327 -3.848 1.00 93.81 76 GLN A CA 1
ATOM 582 C C . GLN A 1 76 ? 4.271 -0.175 -3.082 1.00 93.81 76 GLN A C 1
ATOM 584 O O . GLN A 1 76 ? 4.693 0.977 -3.166 1.00 93.81 76 GLN A O 1
ATOM 589 N N . PHE A 1 77 ? 3.275 -0.514 -2.273 1.00 94.94 77 PHE A N 1
ATOM 590 C CA . PHE A 1 77 ? 2.534 0.433 -1.449 1.00 94.94 77 PHE A CA 1
ATOM 591 C C . PHE A 1 77 ? 2.291 -0.147 -0.059 1.00 94.94 77 PHE A C 1
ATOM 593 O O . PHE A 1 77 ? 2.354 -1.364 0.141 1.00 94.94 77 PHE A O 1
ATOM 600 N N . PHE A 1 78 ? 1.946 0.713 0.893 1.00 96.06 78 PHE A N 1
ATOM 601 C CA . PHE A 1 78 ? 1.432 0.302 2.191 1.00 96.06 78 PHE A CA 1
ATOM 602 C C . PHE A 1 78 ? 0.182 1.085 2.590 1.00 96.06 78 PHE A C 1
ATOM 604 O O . PHE A 1 78 ? -0.018 2.224 2.174 1.00 96.06 78 PHE A O 1
ATOM 611 N N . ILE A 1 79 ? -0.645 0.462 3.429 1.00 96.75 79 ILE A N 1
ATOM 612 C CA . ILE A 1 79 ? -1.804 1.080 4.074 1.00 96.75 79 ILE A CA 1
ATOM 613 C C . ILE A 1 79 ? -1.524 1.153 5.572 1.00 96.75 79 ILE A C 1
ATOM 615 O O . ILE A 1 79 ? -1.236 0.129 6.196 1.00 96.75 79 ILE A O 1
ATOM 619 N N . THR A 1 80 ? -1.608 2.344 6.165 1.00 97.12 80 THR A N 1
ATOM 620 C CA . THR A 1 80 ? -1.398 2.500 7.610 1.00 97.12 80 THR A CA 1
ATOM 621 C C . THR A 1 80 ? -2.542 1.886 8.409 1.00 97.12 80 THR A C 1
ATOM 623 O O . THR A 1 80 ? -3.719 2.013 8.068 1.00 97.12 80 THR A O 1
ATOM 626 N N . THR A 1 81 ? -2.218 1.253 9.529 1.00 96.19 81 THR A N 1
ATOM 627 C CA . THR A 1 81 ? -3.204 0.774 10.507 1.00 96.19 81 THR A CA 1
ATOM 628 C C . THR A 1 81 ? -3.175 1.615 11.787 1.00 96.19 81 THR A C 1
ATOM 630 O O . THR A 1 81 ? -4.098 1.567 12.599 1.00 96.19 81 THR A O 1
ATOM 633 N N . CYS A 1 82 ? -2.194 2.496 11.953 1.00 96.31 82 CYS A N 1
ATOM 634 C CA . CYS A 1 82 ? -2.144 3.485 13.026 1.00 96.31 82 CYS A CA 1
ATOM 635 C C . CYS A 1 82 ? -1.768 4.876 12.480 1.00 96.31 82 CYS A C 1
ATOM 637 O O . CYS A 1 82 ? -1.581 5.068 11.279 1.00 96.31 82 CYS A O 1
ATOM 639 N N . GLN A 1 83 ? -1.683 5.866 13.368 1.00 95.69 83 GLN A N 1
ATOM 640 C CA . GLN A 1 83 ? -1.045 7.144 13.055 1.00 95.69 83 GLN A CA 1
ATOM 641 C C . GLN A 1 83 ? 0.476 6.943 12.968 1.00 95.69 83 GLN A C 1
ATOM 643 O O . GLN A 1 83 ? 1.086 6.435 13.906 1.00 95.69 83 GLN A O 1
ATOM 648 N N . ALA A 1 84 ? 1.092 7.376 11.866 1.00 94.00 84 ALA A N 1
ATOM 649 C CA . ALA A 1 84 ? 2.481 7.058 11.532 1.00 94.00 84 ALA A CA 1
ATOM 650 C C . ALA A 1 84 ? 3.279 8.309 11.125 1.00 94.00 84 ALA A C 1
ATOM 652 O O . ALA A 1 84 ? 3.854 8.384 10.044 1.00 94.00 84 ALA A O 1
ATOM 653 N N . GLU A 1 85 ? 3.337 9.318 11.999 1.00 93.56 85 GLU A N 1
ATOM 654 C CA . GLU A 1 85 ? 3.971 10.613 11.686 1.00 93.56 85 GLU A CA 1
ATOM 655 C C . GLU A 1 85 ? 5.459 10.531 11.324 1.00 93.56 85 GLU A C 1
ATOM 657 O O . GLU A 1 85 ? 5.970 11.419 10.648 1.00 93.56 85 GLU A O 1
ATOM 662 N N . HIS A 1 86 ? 6.149 9.469 11.737 1.00 93.31 86 HIS A N 1
ATOM 663 C CA . HIS A 1 86 ? 7.548 9.229 11.383 1.00 93.31 86 HIS A CA 1
ATOM 664 C C . HIS A 1 86 ? 7.756 8.943 9.884 1.00 93.31 86 HIS A C 1
ATOM 666 O O . HIS A 1 86 ? 8.887 8.994 9.418 1.00 93.31 86 HIS A O 1
ATOM 672 N N . LEU A 1 87 ? 6.685 8.667 9.129 1.00 93.25 87 LEU A N 1
ATOM 673 C CA . LEU A 1 87 ? 6.711 8.508 7.670 1.00 93.25 87 LEU A CA 1
ATOM 674 C C . LEU A 1 87 ? 6.534 9.838 6.921 1.00 93.25 87 LEU A C 1
ATOM 676 O O . LEU A 1 87 ? 6.750 9.908 5.709 1.00 93.25 87 LEU A O 1
ATOM 680 N N . ASN A 1 88 ? 6.142 10.907 7.626 1.00 90.06 88 ASN A N 1
ATOM 681 C CA . ASN A 1 88 ? 6.011 12.233 7.030 1.00 90.06 88 ASN A CA 1
ATOM 682 C C . ASN A 1 88 ? 7.358 12.657 6.436 1.00 90.06 88 ASN A C 1
ATOM 684 O O . ASN A 1 88 ? 8.384 12.545 7.100 1.00 90.06 88 ASN A O 1
ATOM 688 N N . ASN A 1 89 ? 7.346 13.206 5.221 1.00 90.69 89 ASN A N 1
ATOM 689 C CA . ASN A 1 89 ? 8.557 13.634 4.511 1.00 90.69 89 ASN A CA 1
ATOM 690 C C . ASN A 1 89 ? 9.516 12.495 4.107 1.00 90.69 89 ASN A C 1
ATOM 692 O O . ASN A 1 89 ? 10.630 12.778 3.675 1.00 90.69 89 ASN A O 1
ATOM 696 N N . HIS A 1 90 ? 9.092 11.234 4.222 1.00 92.31 90 HIS A N 1
ATOM 697 C CA . HIS A 1 90 ? 9.870 10.067 3.791 1.00 92.31 90 HIS A CA 1
ATOM 698 C C . HIS A 1 90 ? 9.142 9.219 2.748 1.00 92.31 90 HIS A C 1
ATOM 700 O O . HIS A 1 90 ? 9.779 8.643 1.871 1.00 92.31 90 HIS A O 1
ATOM 706 N N . CYS A 1 91 ? 7.815 9.148 2.840 1.00 92.56 91 CYS A N 1
ATOM 707 C CA . CYS A 1 91 ? 6.985 8.406 1.902 1.00 92.56 91 CYS A CA 1
ATOM 708 C C . CYS A 1 91 ? 5.941 9.333 1.280 1.00 92.56 91 CYS A C 1
ATOM 710 O O . CYS A 1 91 ? 5.331 10.152 1.977 1.00 92.56 91 CYS A O 1
ATOM 712 N N . VAL A 1 92 ? 5.702 9.169 -0.020 1.00 92.12 92 VAL A N 1
ATOM 713 C CA . VAL A 1 92 ? 4.625 9.857 -0.737 1.00 92.12 92 VAL A CA 1
ATOM 714 C C . VAL A 1 92 ? 3.293 9.227 -0.339 1.00 92.12 92 VAL A C 1
ATOM 716 O O . VAL A 1 92 ? 3.024 8.067 -0.651 1.00 92.12 92 VAL A O 1
ATOM 719 N N . GLY A 1 93 ? 2.462 9.982 0.382 1.00 91.31 93 GLY A N 1
ATOM 720 C CA . GLY A 1 93 ? 1.061 9.631 0.604 1.00 91.31 93 GLY A CA 1
ATOM 721 C C . GLY A 1 93 ? 0.225 10.072 -0.588 1.00 91.31 93 GLY A C 1
ATOM 722 O O . GLY A 1 93 ? 0.289 11.238 -0.966 1.00 91.31 93 GLY A O 1
ATOM 723 N N . PHE A 1 94 ? -0.547 9.153 -1.163 1.00 87.81 94 PHE A N 1
ATOM 724 C CA . PHE A 1 94 ? -1.286 9.402 -2.407 1.00 87.81 94 PHE A CA 1
ATOM 725 C C . PHE A 1 94 ? -2.753 8.964 -2.351 1.00 87.81 94 PHE A C 1
ATOM 727 O O . PHE A 1 94 ? -3.515 9.265 -3.269 1.00 87.81 94 PHE A O 1
ATOM 734 N N . GLY A 1 95 ? -3.181 8.296 -1.276 1.00 87.94 95 GLY A N 1
ATOM 735 C CA . GLY A 1 95 ? -4.560 7.847 -1.126 1.00 87.94 95 GLY A CA 1
ATOM 736 C C . GLY A 1 95 ? -4.973 7.544 0.309 1.00 87.94 95 GLY A C 1
ATOM 737 O O . GLY A 1 95 ? -4.175 7.631 1.243 1.00 87.94 95 GLY A O 1
ATOM 738 N N . GLU A 1 96 ? -6.243 7.213 0.489 1.00 88.19 96 GLU A N 1
ATOM 739 C CA . GLU A 1 96 ? -6.805 6.733 1.741 1.00 88.19 96 GLU A CA 1
ATOM 740 C C . GLU A 1 96 ? -7.928 5.726 1.498 1.00 88.19 96 GLU A C 1
ATOM 742 O O . GLU A 1 96 ? -8.627 5.764 0.486 1.00 88.19 96 GLU A O 1
ATOM 747 N N . VAL A 1 97 ? -8.124 4.825 2.453 1.00 86.81 97 VAL A N 1
ATOM 748 C CA . VAL A 1 97 ? -9.212 3.851 2.432 1.00 86.81 97 VAL A CA 1
ATOM 749 C C . VAL A 1 97 ? -10.516 4.527 2.845 1.00 86.81 97 VAL A C 1
ATOM 751 O O . VAL A 1 97 ? -10.670 4.956 3.989 1.00 86.81 97 VAL A O 1
ATOM 754 N N . LEU A 1 98 ? -11.474 4.567 1.925 1.00 85.75 98 LEU A N 1
ATOM 755 C CA . LEU A 1 98 ? -12.835 5.034 2.172 1.00 85.75 98 LEU A CA 1
ATOM 756 C C . LEU A 1 98 ? -13.725 3.965 2.794 1.00 85.75 98 LEU A C 1
ATOM 758 O O . LEU A 1 98 ? -14.458 4.226 3.747 1.00 85.75 98 LEU A O 1
ATOM 762 N N . GLU A 1 99 ? -13.678 2.765 2.227 1.00 82.94 99 GLU A N 1
ATOM 763 C CA . GLU A 1 99 ? -14.515 1.635 2.614 1.00 82.94 99 GLU A CA 1
ATOM 764 C C . GLU A 1 99 ? -13.643 0.393 2.786 1.00 82.94 99 GLU A C 1
ATOM 766 O O . GLU A 1 99 ? -12.628 0.231 2.106 1.00 82.94 99 GLU A O 1
ATOM 771 N N . GLY A 1 100 ? -14.029 -0.494 3.704 1.00 88.25 100 GLY A N 1
ATOM 772 C CA . GLY A 1 100 ? -13.304 -1.741 3.925 1.00 88.25 100 GLY A CA 1
ATOM 773 C C . GLY A 1 100 ? -12.142 -1.664 4.901 1.00 88.25 100 GLY A C 1
ATOM 774 O O . GLY A 1 100 ? -11.287 -2.555 4.898 1.00 88.25 100 GLY A O 1
ATOM 775 N N . MET A 1 101 ? -12.078 -0.647 5.765 1.00 93.06 101 MET A N 1
ATOM 776 C CA . MET A 1 101 ? -11.047 -0.607 6.809 1.00 93.06 101 MET A CA 1
ATOM 777 C C . MET A 1 101 ? -11.113 -1.820 7.742 1.00 93.06 101 MET A C 1
ATOM 779 O O . MET A 1 101 ? -10.086 -2.255 8.250 1.00 93.06 101 MET A O 1
ATOM 783 N N . GLU A 1 102 ? -12.274 -2.445 7.925 1.00 90.12 102 GLU A N 1
ATOM 784 C CA . GLU A 1 102 ? -12.402 -3.713 8.648 1.00 90.12 102 GLU A CA 1
ATOM 785 C C . GLU A 1 102 ? -11.699 -4.889 7.949 1.00 90.12 102 GLU A C 1
ATOM 787 O O . GLU A 1 102 ? -11.348 -5.877 8.597 1.00 90.12 102 GLU A O 1
ATOM 792 N N . VAL A 1 103 ? -11.485 -4.807 6.633 1.00 90.06 103 VAL A N 1
ATOM 793 C CA . VAL A 1 103 ? -10.685 -5.775 5.872 1.00 90.06 103 VAL A CA 1
ATOM 794 C C . VAL A 1 103 ? -9.202 -5.542 6.127 1.00 90.06 103 VAL A C 1
ATOM 796 O O . VAL A 1 103 ? -8.495 -6.497 6.434 1.00 90.06 103 VAL A O 1
ATOM 799 N N . VAL A 1 104 ? -8.756 -4.283 6.088 1.00 91.94 104 VAL A N 1
ATOM 800 C CA . VAL A 1 104 ? -7.376 -3.889 6.425 1.00 91.94 104 VAL A CA 1
ATOM 801 C C . VAL A 1 104 ? -7.033 -4.304 7.859 1.00 91.94 104 VAL A C 1
ATOM 803 O O . VAL A 1 104 ? -6.005 -4.930 8.091 1.00 91.94 104 VAL A O 1
ATOM 806 N N . ARG A 1 105 ? -7.939 -4.068 8.814 1.00 92.06 105 ARG A N 1
ATOM 807 C CA . ARG A 1 105 ? -7.795 -4.527 10.206 1.00 92.06 105 ARG A CA 1
ATOM 808 C C . ARG A 1 105 ? -7.746 -6.043 10.341 1.00 92.06 105 ARG A C 1
ATOM 810 O O . ARG A 1 105 ? -7.001 -6.557 11.157 1.00 92.06 105 ARG A O 1
ATOM 817 N N . ALA A 1 106 ? -8.531 -6.772 9.551 1.00 90.12 106 ALA A N 1
ATOM 818 C CA . ALA A 1 106 ? -8.473 -8.231 9.573 1.00 90.12 106 ALA A CA 1
ATOM 819 C C . ALA A 1 106 ? -7.160 -8.770 8.976 1.00 90.12 106 ALA A C 1
ATOM 821 O O . ALA A 1 106 ? -6.686 -9.813 9.416 1.00 90.12 106 ALA A O 1
ATOM 822 N N . LEU A 1 107 ? -6.593 -8.075 7.983 1.00 89.25 107 LEU A N 1
ATOM 823 C CA . LEU A 1 107 ? -5.277 -8.387 7.425 1.00 89.25 107 LEU A CA 1
ATOM 824 C C . LEU A 1 107 ? -4.144 -8.096 8.400 1.00 89.25 107 LEU A C 1
ATOM 826 O O . LEU A 1 107 ? -3.179 -8.843 8.430 1.00 89.25 107 LEU A O 1
ATOM 830 N N . GLU A 1 108 ? -4.263 -7.042 9.201 1.00 91.81 108 GLU A N 1
ATOM 831 C CA . GLU A 1 108 ? -3.279 -6.683 10.225 1.00 91.81 108 GLU A CA 1
ATOM 832 C C . GLU A 1 108 ? -2.972 -7.846 11.188 1.00 91.81 108 GLU A C 1
ATOM 834 O O . GLU A 1 108 ? -1.828 -8.036 11.587 1.00 91.81 108 GLU A O 1
ATOM 839 N N . ASP A 1 109 ? -3.967 -8.683 11.496 1.00 89.06 109 ASP A N 1
ATOM 840 C CA . ASP A 1 109 ? -3.809 -9.871 12.348 1.00 89.06 109 ASP A CA 1
ATOM 841 C C . ASP A 1 109 ? -3.128 -11.067 11.643 1.00 89.06 109 ASP A C 1
ATOM 843 O O . ASP A 1 109 ? -3.125 -12.181 12.177 1.00 89.06 109 ASP A O 1
ATOM 847 N N . PHE A 1 110 ? -2.625 -10.896 10.416 1.00 88.12 110 PHE A N 1
ATOM 848 C CA . PHE A 1 110 ? -1.912 -11.942 9.669 1.00 88.12 110 PHE A CA 1
ATOM 849 C C . PHE A 1 110 ? -0.387 -11.786 9.737 1.00 88.12 110 PHE A C 1
ATOM 851 O O . PHE A 1 110 ? 0.304 -12.652 9.208 1.00 88.12 110 PHE A O 1
ATOM 858 N N . GLY A 1 111 ? 0.129 -10.710 10.333 1.00 87.94 111 GLY A N 1
ATOM 859 C CA . GLY A 1 111 ? 1.564 -10.499 10.521 1.00 87.94 111 GLY A CA 1
ATOM 860 C C . GLY A 1 111 ? 2.105 -11.224 11.750 1.00 87.94 111 GLY A C 1
ATOM 861 O O . GLY A 1 111 ? 1.418 -11.275 12.775 1.00 87.94 111 GLY A O 1
ATOM 862 N N . ASP A 1 112 ? 3.322 -11.754 11.653 1.00 85.69 112 ASP A N 1
ATOM 863 C CA . ASP A 1 112 ? 4.079 -12.261 12.801 1.00 85.69 112 ASP A CA 1
ATOM 864 C C . ASP A 1 112 ? 4.878 -11.152 13.518 1.00 85.69 112 ASP A C 1
ATOM 866 O O . ASP A 1 112 ? 4.702 -9.956 13.272 1.00 85.69 112 ASP A O 1
ATOM 870 N N . GLU A 1 113 ? 5.739 -11.551 14.459 1.00 83.50 113 GLU A N 1
ATOM 871 C CA . GLU A 1 113 ? 6.587 -10.632 15.229 1.00 83.50 113 GLU A CA 1
ATOM 872 C C . GLU A 1 113 ? 7.662 -9.934 14.375 1.00 83.50 113 GLU A C 1
ATOM 874 O O . GLU A 1 113 ? 8.095 -8.836 14.734 1.00 83.50 113 GLU A O 1
ATOM 879 N N . ASP A 1 114 ? 8.067 -10.533 13.251 1.00 85.19 114 ASP A N 1
ATOM 880 C CA . ASP A 1 114 ? 9.068 -9.992 12.322 1.00 85.19 114 ASP A CA 1
ATOM 881 C C . ASP A 1 114 ? 8.422 -9.140 11.208 1.00 85.19 114 ASP A C 1
ATOM 883 O O . ASP A 1 114 ? 9.096 -8.382 10.498 1.00 85.19 114 ASP A O 1
ATOM 887 N N . GLY A 1 115 ? 7.092 -9.187 11.111 1.00 82.00 115 GLY A N 1
ATOM 888 C CA . GLY A 1 115 ? 6.295 -8.467 10.130 1.00 82.00 115 GLY A CA 1
ATOM 889 C C . GLY A 1 115 ? 6.084 -9.240 8.833 1.00 82.00 115 GLY A C 1
ATOM 890 O O . GLY A 1 115 ? 5.598 -8.650 7.865 1.00 82.00 115 GLY A O 1
ATOM 891 N N . ASP A 1 116 ? 6.432 -10.524 8.791 1.00 83.44 116 ASP A N 1
ATOM 892 C CA . ASP A 1 116 ? 6.135 -11.401 7.666 1.00 83.44 116 ASP A CA 1
ATOM 893 C C . ASP A 1 116 ? 4.672 -11.862 7.740 1.00 83.44 116 ASP A C 1
ATOM 895 O O . ASP A 1 116 ? 4.083 -12.051 8.808 1.00 83.44 116 ASP A O 1
ATOM 899 N N . ALA A 1 117 ? 4.036 -12.023 6.580 1.00 80.38 117 ALA A N 1
ATOM 900 C CA . ALA A 1 117 ? 2.657 -12.495 6.525 1.00 80.38 117 ALA A CA 1
ATOM 901 C C . ALA A 1 117 ? 2.579 -14.011 6.808 1.00 80.38 117 ALA A C 1
ATOM 903 O O . ALA A 1 117 ? 2.850 -14.830 5.926 1.00 80.38 117 ALA A O 1
ATOM 904 N N . GLU A 1 118 ? 2.121 -14.404 8.002 1.00 73.56 118 GLU A N 1
ATOM 905 C CA . GLU A 1 118 ? 1.913 -15.810 8.403 1.00 73.56 118 GLU A CA 1
ATOM 906 C C . GLU A 1 118 ? 0.894 -16.533 7.515 1.00 73.56 118 GLU A C 1
ATOM 908 O O . GLU A 1 118 ? 0.926 -17.754 7.327 1.00 73.56 118 GLU A O 1
ATOM 913 N N . LYS A 1 119 ? -0.076 -15.774 7.001 1.00 78.38 119 LYS A N 1
ATOM 914 C CA . LYS A 1 119 ? -1.168 -16.271 6.166 1.00 78.38 119 LYS A CA 1
ATOM 915 C C . LYS A 1 119 ? -1.129 -15.596 4.813 1.00 78.38 119 LYS A C 1
ATOM 917 O O . LYS A 1 119 ? -0.901 -14.397 4.691 1.00 78.38 119 LYS A O 1
ATOM 922 N N . LEU A 1 120 ? -1.465 -16.375 3.789 1.00 78.25 120 LEU A N 1
ATOM 923 C CA . LEU A 1 120 ? -1.540 -15.880 2.425 1.00 78.25 120 LEU A CA 1
ATOM 924 C C . LEU A 1 120 ? -2.643 -14.814 2.293 1.00 78.25 120 LEU A C 1
ATOM 926 O O . LEU A 1 120 ? -3.832 -15.132 2.296 1.00 78.25 120 LEU A O 1
ATOM 930 N N . ALA A 1 121 ? -2.227 -13.559 2.141 1.00 84.56 121 ALA A N 1
ATOM 931 C CA . ALA A 1 121 ? -3.077 -12.408 1.868 1.00 84.56 121 ALA A CA 1
ATOM 932 C C . ALA A 1 121 ? -2.870 -11.954 0.418 1.00 84.56 121 ALA A C 1
ATOM 934 O O . ALA A 1 121 ? -1.823 -11.406 0.082 1.00 84.56 121 ALA A O 1
ATOM 935 N N . VAL A 1 122 ? -3.852 -12.209 -0.450 1.00 86.62 122 VAL A N 1
ATOM 936 C CA . VAL A 1 122 ? -3.767 -11.957 -1.901 1.00 86.62 122 VAL A CA 1
ATOM 937 C C . VAL A 1 122 ? -4.883 -11.021 -2.348 1.00 86.62 122 VAL A C 1
ATOM 939 O O . VAL A 1 122 ? -6.033 -11.176 -1.927 1.00 86.62 122 VAL A O 1
ATOM 942 N N . VAL A 1 123 ? -4.548 -10.102 -3.255 1.00 86.50 123 VAL A N 1
ATOM 943 C CA . VAL A 1 123 ? -5.513 -9.302 -4.016 1.00 86.50 123 VAL A CA 1
ATOM 944 C C . VAL A 1 123 ? -6.164 -10.208 -5.062 1.00 86.50 123 VAL A C 1
ATOM 946 O O . VAL A 1 123 ? -5.573 -10.509 -6.095 1.00 86.50 123 VAL A O 1
ATOM 949 N N . ALA A 1 124 ? -7.371 -10.703 -4.797 1.00 85.25 124 ALA A N 1
ATOM 950 C CA . ALA A 1 124 ? -8.047 -11.637 -5.705 1.00 85.25 124 ALA A CA 1
ATOM 951 C C . ALA A 1 124 ? -8.474 -10.979 -7.018 1.00 85.25 124 ALA A C 1
ATOM 953 O O . ALA A 1 124 ? -8.448 -11.609 -8.077 1.00 85.25 124 ALA A O 1
ATOM 954 N N . ASP A 1 125 ? -8.897 -9.724 -6.923 1.00 85.56 125 ASP A N 1
ATOM 955 C CA . ASP A 1 125 ? -9.248 -8.880 -8.051 1.00 85.56 125 ASP A CA 1
ATOM 956 C C . ASP A 1 125 ? -9.038 -7.416 -7.675 1.00 85.56 125 ASP A C 1
ATOM 958 O O . ASP A 1 125 ? -9.077 -7.064 -6.490 1.00 85.56 125 ASP A O 1
ATOM 962 N N . CYS A 1 126 ? -8.811 -6.586 -8.686 1.00 84.25 126 CYS A N 1
ATOM 963 C CA . CYS A 1 126 ? -8.629 -5.149 -8.542 1.00 84.25 126 CYS A CA 1
ATOM 964 C C . CYS A 1 126 ? -9.069 -4.429 -9.816 1.00 84.25 126 CYS A C 1
ATOM 966 O O . CYS A 1 126 ? -9.061 -5.005 -10.906 1.00 84.25 126 CYS A O 1
ATOM 968 N N . GLY A 1 127 ? -9.405 -3.155 -9.684 1.00 83.06 127 GLY A N 1
ATOM 969 C CA . GLY A 1 127 ? -9.759 -2.301 -10.805 1.00 83.06 127 GLY A CA 1
ATOM 970 C C . GLY A 1 127 ? -10.022 -0.878 -10.346 1.00 83.06 127 GLY A C 1
ATOM 971 O O . GLY A 1 127 ? -9.715 -0.513 -9.211 1.00 83.06 127 GLY A O 1
ATOM 972 N N . GLU A 1 128 ? -10.624 -0.107 -11.234 1.00 79.94 128 GLU A N 1
ATOM 973 C CA . GLU A 1 128 ? -11.115 1.238 -10.966 1.00 79.94 128 GLU A CA 1
ATOM 974 C C . GLU A 1 128 ? -12.644 1.192 -10.873 1.00 79.94 128 GLU A C 1
ATOM 976 O O . GLU A 1 128 ? -13.300 0.464 -11.629 1.00 79.94 128 GLU A O 1
ATOM 981 N N . VAL A 1 129 ? -13.219 1.954 -9.945 1.00 73.50 129 VAL A N 1
ATOM 982 C CA . VAL A 1 129 ? -14.669 2.117 -9.821 1.00 73.50 129 VAL A CA 1
ATOM 983 C C . VAL A 1 129 ? -15.005 3.554 -10.185 1.00 73.50 129 VAL A C 1
ATOM 985 O O . VAL A 1 129 ? -14.423 4.489 -9.659 1.00 73.50 129 VAL A O 1
ATOM 988 N N . ALA A 1 130 ? -15.974 3.748 -11.078 1.00 65.88 130 ALA A N 1
ATOM 989 C CA . ALA A 1 130 ? -16.474 5.087 -11.348 1.00 65.88 130 ALA A CA 1
ATOM 990 C C . ALA A 1 130 ? -17.258 5.584 -10.125 1.00 65.88 130 ALA A C 1
ATOM 992 O O . ALA A 1 130 ? -18.347 5.083 -9.836 1.00 65.88 130 ALA A O 1
ATOM 993 N N . LEU A 1 131 ? -16.722 6.574 -9.416 1.00 61.03 131 LEU A N 1
ATOM 994 C CA . LEU A 1 131 ? -17.469 7.272 -8.377 1.00 61.03 131 LEU A CA 1
ATOM 995 C C . LEU A 1 131 ? -18.573 8.109 -9.045 1.00 61.03 131 LEU A C 1
ATOM 997 O O . LEU A 1 131 ? -18.302 9.028 -9.823 1.00 61.03 131 LEU A O 1
ATOM 1001 N N . GLU A 1 132 ? -19.841 7.788 -8.773 1.00 47.88 132 GLU A N 1
ATOM 1002 C CA . GLU A 1 132 ? -20.965 8.600 -9.246 1.00 47.88 132 GLU A CA 1
ATOM 1003 C C . GLU A 1 132 ? -20.943 9.974 -8.547 1.00 47.88 132 GLU A C 1
ATOM 1005 O O . GLU A 1 132 ? -21.396 10.118 -7.414 1.00 47.88 132 GLU A O 1
ATOM 1010 N N . GLY A 1 133 ? -20.425 10.993 -9.247 1.00 47.69 133 GLY A N 1
ATOM 1011 C CA . GLY A 1 133 ? -20.520 12.409 -8.864 1.00 47.69 133 GLY A CA 1
ATOM 1012 C C . GLY A 1 133 ? -19.206 13.105 -8.472 1.00 47.69 133 GLY A C 1
ATOM 1013 O O . GLY A 1 133 ? -19.074 13.485 -7.318 1.00 47.69 133 GLY A O 1
ATOM 1014 N N . GLN A 1 134 ? -18.332 13.377 -9.462 1.00 40.09 134 GLN A N 1
ATOM 1015 C CA . GLN A 1 134 ? -17.129 14.257 -9.434 1.00 40.09 134 GLN A CA 1
ATOM 1016 C C . GLN A 1 134 ? -16.016 13.848 -8.432 1.00 40.09 134 GLN A C 1
ATOM 1018 O O . GLN A 1 134 ? -16.273 13.578 -7.271 1.00 40.09 134 GLN A O 1
ATOM 1023 N N . LEU A 1 135 ? -14.728 13.799 -8.784 1.00 38.06 135 LEU A N 1
ATOM 1024 C CA . LEU A 1 135 ? -13.918 14.685 -9.624 1.00 38.06 135 LEU A CA 1
ATOM 1025 C C . LEU A 1 135 ? -12.961 13.846 -10.487 1.00 38.06 135 LEU A C 1
ATOM 1027 O O . LEU A 1 135 ? -12.293 12.958 -9.975 1.00 38.06 135 LEU A O 1
ATOM 1031 N N . VAL A 1 136 ? -12.865 14.165 -11.776 1.00 34.72 136 VAL A N 1
ATOM 1032 C CA . VAL A 1 136 ? -11.693 13.798 -12.580 1.00 34.72 136 VAL A CA 1
ATOM 1033 C C . VAL A 1 136 ? -10.500 14.597 -12.049 1.00 34.72 136 VAL A C 1
ATOM 1035 O O . VAL A 1 136 ? -10.615 15.811 -11.862 1.00 34.72 136 VAL A O 1
ATOM 1038 N N . SER A 1 137 ? -9.389 13.929 -11.745 1.00 40.44 137 SER A N 1
ATOM 1039 C CA . SER A 1 137 ? -8.117 14.597 -11.487 1.00 40.44 137 SER A CA 1
ATOM 1040 C C . SER A 1 137 ? -7.594 15.136 -12.817 1.00 40.44 137 SER A C 1
ATOM 1042 O O . SER A 1 137 ? -7.057 14.407 -13.647 1.00 40.44 137 SER A O 1
ATOM 1044 N N . ASP A 1 138 ? -7.784 16.433 -13.054 1.00 29.30 138 ASP A N 1
ATOM 1045 C CA . ASP A 1 138 ? -6.940 17.140 -14.013 1.00 29.30 138 ASP A CA 1
ATOM 1046 C C . ASP A 1 138 ? -5.502 17.009 -13.477 1.00 29.30 138 ASP A C 1
ATOM 1048 O O . ASP A 1 138 ? -5.262 17.321 -12.309 1.00 29.30 138 ASP A O 1
ATOM 1052 N N . GLY A 1 139 ? -4.597 16.440 -14.280 1.00 34.38 139 GLY A N 1
ATOM 1053 C CA . GLY A 1 139 ? -3.261 15.990 -13.874 1.00 34.38 139 GLY A CA 1
ATOM 1054 C C . GLY A 1 139 ? -2.499 16.936 -12.935 1.00 34.38 139 GLY A C 1
ATOM 1055 O O . GLY A 1 139 ? -2.618 18.158 -13.001 1.00 34.38 139 GLY A O 1
ATOM 1056 N N . PHE A 1 140 ? -1.683 16.338 -12.066 1.00 42.78 140 PHE A N 1
ATOM 1057 C CA . PHE A 1 140 ? -0.926 16.986 -10.988 1.00 42.78 140 PHE A CA 1
ATOM 1058 C C . PHE A 1 140 ? 0.110 18.045 -11.438 1.00 42.78 140 PHE A C 1
ATOM 1060 O O . PHE A 1 140 ? 0.698 18.715 -10.587 1.00 42.78 140 PHE A O 1
ATOM 1067 N N . ASP A 1 141 ? 0.300 18.262 -12.744 1.00 42.97 141 ASP A N 1
ATOM 1068 C CA . ASP A 1 141 ? 1.366 19.104 -13.306 1.00 42.97 141 ASP A CA 1
ATOM 1069 C C . ASP A 1 141 ? 1.243 20.616 -13.000 1.00 42.97 141 ASP A C 1
ATOM 1071 O O . ASP A 1 141 ? 2.239 21.332 -13.079 1.00 42.97 141 ASP A O 1
ATOM 1075 N N . ASP A 1 142 ? 0.066 21.123 -12.604 1.00 36.59 142 ASP A N 1
ATOM 1076 C CA . ASP A 1 142 ? -0.184 22.573 -12.433 1.00 36.59 142 ASP A CA 1
ATOM 1077 C C . ASP A 1 142 ? -0.454 23.023 -10.976 1.00 36.59 142 ASP A C 1
ATOM 1079 O O . ASP A 1 142 ? -0.952 24.127 -10.717 1.00 36.59 142 ASP A O 1
ATOM 1083 N N . ALA A 1 143 ? -0.112 22.204 -9.977 1.00 40.78 143 ALA A N 1
ATOM 1084 C CA . ALA A 1 143 ? -0.294 22.574 -8.573 1.00 40.78 143 ALA A CA 1
ATOM 1085 C C . ALA A 1 143 ? 0.734 23.641 -8.120 1.00 40.78 143 ALA A C 1
ATOM 1087 O O . ALA A 1 143 ? 1.940 23.379 -8.143 1.00 40.78 143 ALA A O 1
ATOM 1088 N N . PRO A 1 144 ? 0.322 24.827 -7.620 1.00 36.97 144 PRO A N 1
ATOM 1089 C CA . PRO A 1 144 ? 1.271 25.829 -7.140 1.00 36.97 144 PRO A CA 1
ATOM 1090 C C . PRO A 1 144 ? 2.146 25.274 -5.999 1.00 36.97 144 PRO A C 1
ATOM 1092 O O . PRO A 1 144 ? 1.679 24.554 -5.107 1.00 36.97 144 PRO A O 1
ATOM 1095 N N . LEU A 1 145 ? 3.439 25.615 -6.029 1.00 39.19 145 LEU A N 1
ATOM 1096 C CA . LEU A 1 145 ? 4.410 25.325 -4.970 1.00 39.19 145 LEU A CA 1
ATOM 1097 C C . LEU A 1 145 ? 4.030 26.093 -3.692 1.00 39.19 145 LEU A C 1
ATOM 1099 O O . LEU A 1 145 ? 4.501 27.204 -3.455 1.00 39.19 145 LEU A O 1
ATOM 1103 N N . MET A 1 146 ? 3.141 25.517 -2.882 1.00 38.41 146 MET A N 1
ATOM 1104 C CA . MET A 1 146 ? 2.770 26.058 -1.574 1.00 38.41 146 MET A CA 1
ATOM 1105 C C . MET A 1 146 ? 3.858 25.725 -0.545 1.00 38.41 146 MET A C 1
ATOM 1107 O O . MET A 1 146 ? 4.389 24.613 -0.523 1.00 38.41 146 MET A O 1
ATOM 1111 N N . ARG A 1 147 ? 4.208 26.709 0.289 1.00 42.75 147 ARG A N 1
ATOM 1112 C CA . ARG A 1 147 ? 5.218 26.585 1.354 1.00 42.75 147 ARG A CA 1
ATOM 1113 C C . ARG A 1 147 ? 4.702 25.688 2.485 1.00 42.75 147 ARG A C 1
ATOM 1115 O O . ARG A 1 147 ? 3.509 25.674 2.768 1.00 42.75 147 ARG A O 1
ATOM 1122 N N . GLU A 1 148 ? 5.616 24.983 3.156 1.00 43.50 148 GLU A N 1
ATOM 1123 C CA . GLU A 1 148 ? 5.337 23.980 4.206 1.00 43.50 148 GLU A CA 1
ATOM 1124 C C . GLU A 1 148 ? 4.426 24.464 5.354 1.00 43.50 148 GLU A C 1
ATOM 1126 O O . GLU A 1 148 ? 3.757 23.648 5.984 1.00 43.50 148 GLU A O 1
ATOM 1131 N N . GLU A 1 149 ? 4.360 25.772 5.614 1.00 40.88 149 GLU A N 1
ATOM 1132 C CA . GLU A 1 149 ? 3.539 26.367 6.681 1.00 40.88 149 GLU A CA 1
ATOM 1133 C C . GLU A 1 149 ? 2.039 26.498 6.335 1.00 40.88 149 GLU A C 1
ATOM 1135 O O . GLU A 1 149 ? 1.244 26.821 7.215 1.00 40.88 149 GLU A O 1
ATOM 1140 N N . GLU A 1 150 ? 1.630 26.216 5.093 1.00 44.59 150 GLU A N 1
ATOM 1141 C CA . GLU A 1 150 ? 0.245 26.365 4.603 1.00 44.59 150 GLU A CA 1
ATOM 1142 C C . GLU A 1 150 ? -0.426 25.018 4.256 1.00 44.59 150 GLU A C 1
ATOM 1144 O O . GLU A 1 150 ? -1.360 24.973 3.456 1.00 44.59 150 GLU A O 1
ATOM 1149 N N . ALA A 1 151 ? 0.036 23.899 4.829 1.00 45.94 151 ALA A N 1
ATOM 1150 C CA . ALA A 1 151 ? -0.597 22.588 4.647 1.00 45.94 151 ALA A CA 1
ATOM 1151 C C . ALA A 1 151 ? -1.986 22.538 5.322 1.00 45.94 151 ALA A C 1
ATOM 1153 O O . ALA A 1 151 ? -2.135 22.080 6.458 1.00 45.94 151 ALA A O 1
ATOM 1154 N N . ASP A 1 152 ? -2.996 23.048 4.618 1.00 47.91 152 ASP A N 1
ATOM 1155 C CA . ASP A 1 152 ? -4.406 23.005 4.996 1.00 47.91 152 ASP A CA 1
ATOM 1156 C C . ASP A 1 152 ? -4.912 21.546 4.999 1.00 47.91 152 ASP A C 1
ATOM 1158 O O . ASP A 1 152 ? -4.783 20.863 3.976 1.00 47.91 152 ASP A O 1
ATOM 1162 N N . PRO A 1 153 ? -5.494 21.052 6.110 1.00 49.31 153 PRO A N 1
ATOM 1163 C CA . PRO A 1 153 ? -6.147 19.747 6.174 1.00 49.31 153 PRO A CA 1
ATOM 1164 C C . PRO A 1 153 ? -7.120 19.477 5.015 1.00 49.31 153 PRO A C 1
ATOM 1166 O O . PRO A 1 153 ? -7.120 18.366 4.483 1.00 49.31 153 PRO A O 1
ATOM 1169 N N . GLU A 1 154 ? -7.886 20.484 4.578 1.00 45.09 154 GLU A N 1
ATOM 1170 C CA . GLU A 1 154 ? -8.841 20.352 3.466 1.00 45.09 154 GLU A CA 1
ATOM 1171 C C . GLU A 1 154 ? -8.143 20.221 2.103 1.00 45.09 154 GLU A C 1
ATOM 1173 O O . GLU A 1 154 ? -8.659 19.562 1.199 1.00 45.09 154 GLU A O 1
ATOM 1178 N N . LEU A 1 155 ? -6.946 20.800 1.945 1.00 40.84 155 LEU A N 1
ATOM 1179 C CA . LEU A 1 155 ? -6.141 20.604 0.740 1.00 40.84 155 LEU A CA 1
ATOM 1180 C C . LEU A 1 155 ? -5.555 19.197 0.710 1.00 40.84 155 LEU A C 1
ATOM 1182 O O . LEU A 1 155 ? -5.587 18.581 -0.347 1.00 40.84 155 LEU A O 1
ATOM 1186 N N . THR A 1 156 ? -5.073 18.655 1.834 1.00 47.91 156 THR A N 1
ATOM 1187 C CA . THR A 1 156 ? -4.605 17.257 1.884 1.00 47.91 156 THR A CA 1
ATOM 1188 C C . THR A 1 156 ? -5.684 16.259 1.472 1.00 47.91 156 THR A C 1
ATOM 1190 O O . THR A 1 156 ? -5.378 15.392 0.666 1.00 47.91 156 THR A O 1
ATOM 1193 N N . ASP A 1 157 ? -6.937 16.424 1.905 1.00 47.62 157 ASP A N 1
ATOM 1194 C CA . ASP A 1 157 ? -8.043 15.551 1.470 1.00 47.62 157 ASP A CA 1
ATOM 1195 C C . ASP A 1 157 ? -8.323 15.646 -0.047 1.00 47.62 157 ASP A C 1
ATOM 1197 O O . ASP A 1 157 ? -8.828 14.699 -0.647 1.00 47.62 157 ASP A O 1
ATOM 1201 N N . LYS A 1 158 ? -7.975 16.764 -0.702 1.00 46.22 158 LYS A N 1
ATOM 1202 C CA . LYS A 1 158 ? -8.140 16.947 -2.156 1.00 46.22 158 LYS A CA 1
ATOM 1203 C C . LYS A 1 158 ? -7.088 16.199 -2.989 1.00 46.22 158 LYS A C 1
ATOM 1205 O O . LYS A 1 158 ? -7.357 15.884 -4.144 1.00 46.22 158 LYS A O 1
ATOM 1210 N N . TRP A 1 159 ? -5.907 15.930 -2.432 1.00 42.97 159 TRP A N 1
ATOM 1211 C CA . TRP A 1 159 ? -4.780 15.289 -3.137 1.00 42.97 159 TRP A CA 1
ATOM 1212 C C . TRP A 1 159 ? -4.737 13.765 -2.969 1.00 42.97 159 TRP A C 1
ATOM 1214 O O . TRP A 1 159 ? -3.823 13.110 -3.462 1.00 42.97 159 TRP A O 1
ATOM 1224 N N . VAL A 1 160 ? -5.698 13.205 -2.241 1.00 50.16 160 VAL A N 1
ATOM 1225 C CA . VAL A 1 160 ? -5.684 11.823 -1.773 1.00 50.16 160 VAL A CA 1
ATOM 1226 C C . VAL A 1 160 ? -6.731 11.030 -2.556 1.00 50.16 160 VAL A C 1
ATOM 1228 O O . VAL A 1 160 ? -7.924 11.331 -2.516 1.00 50.16 160 VAL A O 1
ATOM 1231 N N . HIS A 1 161 ? -6.273 10.013 -3.284 1.00 60.22 161 HIS A N 1
ATOM 1232 C CA . HIS A 1 161 ? -7.128 9.055 -3.981 1.00 60.22 161 HIS A CA 1
ATOM 1233 C C . HIS A 1 161 ? -7.940 8.220 -2.995 1.00 60.22 161 HIS A C 1
ATOM 1235 O O . HIS A 1 161 ? -7.544 7.998 -1.850 1.00 60.22 161 HIS A O 1
ATOM 1241 N N . LYS A 1 162 ? -9.086 7.728 -3.447 1.00 57.25 162 LYS A N 1
ATOM 1242 C CA . LYS A 1 162 ? -10.088 7.097 -2.598 1.00 57.25 162 LYS A CA 1
ATOM 1243 C C . LYS A 1 162 ? -10.132 5.597 -2.873 1.00 57.25 162 LYS A C 1
ATOM 1245 O O . LYS A 1 162 ? -10.424 5.160 -3.973 1.00 57.25 162 LYS A O 1
ATOM 1250 N N . VAL A 1 163 ? -9.812 4.787 -1.867 1.00 60.44 163 VAL A N 1
ATOM 1251 C CA . VAL A 1 163 ? -9.603 3.336 -2.021 1.00 60.44 163 VAL A CA 1
ATOM 1252 C C . VAL A 1 163 ? -10.741 2.566 -1.362 1.00 60.44 163 VAL A C 1
ATOM 1254 O O . VAL A 1 163 ? -11.102 2.837 -0.217 1.00 60.44 163 VAL A O 1
ATOM 1257 N N . VAL A 1 164 ? -11.281 1.564 -2.055 1.00 60.28 164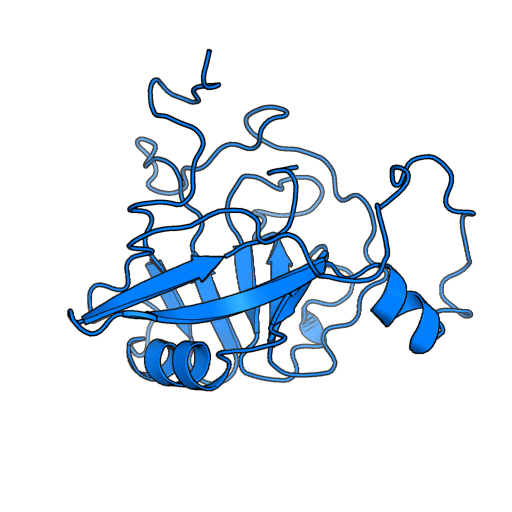 VAL A N 1
ATOM 1258 C CA . VAL A 1 164 ? -12.325 0.674 -1.522 1.00 60.28 164 VAL A CA 1
ATOM 1259 C C . VAL A 1 164 ? -11.769 -0.739 -1.391 1.00 60.28 164 VAL A C 1
ATOM 1261 O O . VAL A 1 164 ? -11.370 -1.365 -2.375 1.00 60.28 164 VAL A O 1
ATOM 1264 N N . ALA A 1 165 ? -11.769 -1.267 -0.169 1.00 64.56 165 ALA A N 1
ATOM 1265 C CA . ALA A 1 165 ? -11.441 -2.656 0.117 1.00 64.56 165 ALA A CA 1
ATOM 1266 C C . ALA A 1 165 ? -12.715 -3.465 0.414 1.00 64.56 165 ALA A C 1
ATOM 1268 O O . ALA A 1 165 ? -13.627 -3.013 1.097 1.00 64.56 165 ALA A O 1
ATOM 1269 N N . GLY A 1 166 ? -12.791 -4.696 -0.082 1.00 52.03 166 GLY A N 1
ATOM 1270 C CA . GLY A 1 166 ? -13.947 -5.570 0.094 1.00 52.03 166 GLY A CA 1
ATOM 1271 C C . GLY A 1 166 ? -13.561 -7.023 0.360 1.00 52.03 166 GLY A C 1
ATOM 1272 O O . GLY A 1 166 ? -12.461 -7.482 0.044 1.00 52.03 166 GLY A O 1
ATOM 1273 N N . LYS A 1 167 ? -14.494 -7.780 0.946 1.00 45.97 167 LYS A N 1
ATOM 1274 C CA . LYS A 1 167 ? -14.403 -9.241 1.106 1.00 45.97 167 LYS A CA 1
ATOM 1275 C C . LYS A 1 167 ? -15.304 -9.922 0.079 1.00 45.97 167 LYS A C 1
ATOM 1277 O O . LYS A 1 167 ? -16.515 -9.709 0.108 1.00 45.97 167 LYS A O 1
ATOM 1282 N N . ASP A 1 168 ? -14.756 -10.796 -0.765 1.00 42.72 168 ASP A N 1
ATOM 1283 C CA . ASP A 1 168 ? -15.587 -11.737 -1.525 1.00 42.72 168 ASP A CA 1
ATOM 1284 C C . ASP A 1 168 ? -15.964 -12.949 -0.646 1.00 42.72 168 ASP A C 1
ATOM 1286 O O . ASP A 1 168 ? -15.215 -13.378 0.239 1.00 42.72 168 ASP A O 1
ATOM 1290 N N . ARG A 1 169 ? -17.128 -13.556 -0.911 1.00 37.56 169 ARG A N 1
ATOM 1291 C CA . ARG A 1 169 ? -17.711 -14.722 -0.213 1.00 37.56 169 ARG A CA 1
ATOM 1292 C C . ARG A 1 169 ? -16.880 -16.012 -0.339 1.00 37.56 169 ARG A C 1
ATOM 1294 O O . ARG A 1 169 ? -17.311 -17.066 0.126 1.00 37.56 169 ARG A O 1
ATOM 1301 N N . ARG A 1 170 ? -15.696 -15.944 -0.950 1.00 33.59 170 ARG A N 1
ATOM 1302 C CA . ARG A 1 170 ? -14.734 -17.036 -1.143 1.00 33.59 170 ARG A CA 1
ATOM 1303 C C . ARG A 1 170 ? -13.338 -16.653 -0.630 1.00 33.59 170 ARG A C 1
ATOM 1305 O O . ARG A 1 170 ? -12.373 -16.766 -1.361 1.00 33.59 170 ARG A O 1
ATOM 1312 N N . GLN A 1 171 ? -13.226 -16.196 0.621 1.00 28.27 171 GLN A N 1
ATOM 1313 C CA . GLN A 1 171 ? -11.941 -16.023 1.336 1.00 28.27 171 GLN A CA 1
ATOM 1314 C C . GLN A 1 171 ? -10.842 -15.226 0.596 1.00 28.27 171 GLN A C 1
ATOM 1316 O O . GLN A 1 171 ? -9.659 -15.419 0.863 1.00 28.27 171 GLN A O 1
ATOM 1321 N N . SER A 1 172 ? -11.199 -14.308 -0.300 1.00 31.17 172 SER A N 1
ATOM 1322 C CA . SER A 1 172 ? -10.221 -13.535 -1.060 1.00 31.17 172 SER A CA 1
ATOM 1323 C C . SER A 1 172 ? -10.595 -12.056 -1.070 1.00 31.17 172 SER A C 1
ATOM 1325 O O . SER A 1 172 ? -11.758 -11.697 -1.274 1.00 31.17 172 SER A O 1
ATOM 1327 N N . ILE A 1 173 ? -9.617 -11.208 -0.766 1.00 34.28 173 ILE A N 1
ATOM 1328 C CA . ILE A 1 173 ? -9.790 -9.763 -0.605 1.00 34.28 173 ILE A CA 1
ATOM 1329 C C . ILE A 1 173 ? -9.811 -9.135 -1.993 1.00 34.28 173 ILE A C 1
ATOM 1331 O O . ILE A 1 173 ? -8.915 -9.379 -2.799 1.00 34.28 173 ILE A O 1
ATOM 1335 N N . VAL A 1 174 ? -10.852 -8.361 -2.278 1.00 32.50 174 VAL A N 1
ATOM 1336 C CA . VAL A 1 174 ? -10.988 -7.588 -3.514 1.00 32.50 174 VAL A CA 1
ATOM 1337 C C . VAL A 1 174 ? -10.725 -6.143 -3.122 1.00 32.50 174 VAL A C 1
ATOM 1339 O O . VAL A 1 174 ? -11.536 -5.538 -2.429 1.00 32.50 174 VAL A O 1
ATOM 1342 N N . GLY A 1 175 ? -9.547 -5.632 -3.464 1.00 33.62 175 GLY A N 1
ATOM 1343 C CA . GLY A 1 175 ? -9.176 -4.239 -3.236 1.00 33.62 175 GLY A CA 1
ATOM 1344 C C . GLY A 1 175 ? -9.206 -3.503 -4.565 1.00 33.62 175 GLY A C 1
ATOM 1345 O O . GLY A 1 175 ? -8.522 -3.911 -5.501 1.00 33.62 175 GLY A O 1
ATOM 1346 N N . SER A 1 176 ? -9.999 -2.443 -4.663 1.00 32.41 176 SER A N 1
ATOM 1347 C CA . SER A 1 176 ? -9.960 -1.512 -5.788 1.00 32.41 176 SER A CA 1
ATOM 1348 C C . SER A 1 176 ? -9.005 -0.387 -5.406 1.00 32.41 176 SER A C 1
ATOM 1350 O O . SER A 1 176 ? -9.299 0.373 -4.485 1.00 32.41 176 SER A O 1
ATOM 1352 N N . ILE A 1 177 ? -7.842 -0.331 -6.052 1.00 33.31 177 ILE A N 1
ATOM 1353 C CA . ILE A 1 177 ? -6.892 0.774 -5.895 1.00 33.31 177 ILE A CA 1
ATOM 1354 C C . ILE A 1 177 ? -7.224 1.767 -7.006 1.00 33.31 177 ILE A C 1
ATOM 1356 O O . ILE A 1 177 ? -7.062 1.437 -8.178 1.00 33.31 177 ILE A O 1
ATOM 1360 N N . GLU A 1 178 ? -7.740 2.940 -6.639 1.00 32.78 178 GLU A N 1
ATOM 1361 C CA . GLU A 1 178 ? -7.850 4.070 -7.560 1.00 32.78 178 GLU A CA 1
ATOM 1362 C C . GLU A 1 178 ? -6.488 4.750 -7.691 1.00 32.78 178 GLU A C 1
ATOM 1364 O O . GLU A 1 178 ? -5.829 5.061 -6.698 1.00 32.78 178 GLU A O 1
ATOM 1369 N N . GLY A 1 179 ? -6.097 4.969 -8.937 1.00 29.62 179 GLY A N 1
ATOM 1370 C CA . GLY A 1 179 ? -4.844 5.579 -9.346 1.00 29.62 179 GLY A CA 1
ATOM 1371 C C . GLY A 1 179 ? -4.417 4.941 -10.658 1.00 29.62 179 GLY A C 1
ATOM 1372 O O . GLY A 1 179 ? -4.460 3.714 -10.797 1.00 29.62 179 GLY A O 1
ATOM 1373 N N . GLU A 1 180 ? -3.980 5.747 -11.629 1.00 25.50 180 GLU A N 1
ATOM 1374 C CA . GLU A 1 180 ? -2.989 5.206 -12.557 1.00 25.50 180 GLU A CA 1
ATOM 1375 C C . GLU A 1 180 ? -1.898 4.587 -11.681 1.00 25.50 180 GLU A C 1
ATOM 1377 O O . GLU A 1 180 ? -1.547 5.144 -10.642 1.00 25.50 180 GLU A O 1
ATOM 1382 N N . VAL A 1 181 ? -1.418 3.394 -12.029 1.00 28.61 181 VAL A N 1
ATOM 1383 C CA . VAL A 1 181 ? -0.149 2.938 -11.466 1.00 28.61 181 VAL A CA 1
ATOM 1384 C C . VAL A 1 181 ? 0.844 3.983 -11.946 1.00 28.61 181 VAL A C 1
ATOM 1386 O O . VAL A 1 181 ? 1.230 3.899 -13.097 1.00 28.61 181 VAL A O 1
ATOM 1389 N N . ILE A 1 182 ? 1.111 5.010 -11.141 1.00 30.77 182 ILE A N 1
ATOM 1390 C CA . ILE A 1 182 ? 2.129 6.037 -11.365 1.00 30.77 182 ILE A CA 1
ATOM 1391 C C . ILE A 1 182 ? 3.436 5.228 -11.322 1.00 30.77 182 ILE A C 1
ATOM 1393 O O . ILE A 1 182 ? 3.716 4.641 -10.258 1.00 30.77 182 ILE A O 1
#

Sequence (182 aa):
GERRAGGEPLHYKGTRFHRIIKDFCIQGGQTFENEEGSGGESIYGKTFEDENLRVKFKKPGMLAMANGGPDQNGSQFFITTCQAEHLNNHCVGFGEVLEGMEVVRALEDFGDEDGDAEKLAVVADCGEVALEGQLVSDGFDDAPLMREEEADPELTDKWVHKVVAGKDRRQSIVGSIEGEVI

Nearest PDB structures (foldseek):
  2igw-assembly1_A  TM=9.641E-01  e=1.388E-13  Caenorhabditis elegans
  2cfe-assembly1_A  TM=9.648E-01  e=1.093E-12  Malassezia sympodialis
  4zsd-assembly1_A  TM=9.621E-01  e=1.160E-12  Homo sapiens
  7zdn-assembly2_B  TM=9.598E-01  e=1.972E-12  Homo sapiens
  5wc7-assembly1_A  TM=9.581E-01  e=2.809E-12  Homo sapiens

pLDDT: mean 72.95, std 22.07, range [25.5, 97.12]

Solvent-accessible surface area (backbone atoms only — not comparable to full-atom values): 10313 Å² total; per-residue (Å²): 129,85,61,61,54,100,84,40,64,75,53,58,53,70,19,38,42,59,35,14,33,67,83,41,32,42,27,27,35,40,54,45,76,44,102,81,72,76,33,31,47,24,75,84,35,66,51,41,66,69,88,54,51,79,38,66,38,77,45,54,33,36,26,26,44,43,55,89,51,88,50,36,34,28,38,25,31,31,36,27,62,26,64,42,62,87,43,44,72,70,34,41,44,47,26,31,56,76,40,37,62,70,54,55,57,58,50,34,77,30,29,48,97,88,20,43,40,78,46,96,42,42,27,64,38,62,47,75,77,88,73,92,77,83,77,83,80,77,69,81,88,77,68,76,91,74,59,87,91,67,77,46,72,73,57,47,62,70,64,39,35,65,22,43,38,45,80,47,101,74,92,35,37,33,40,31,60,51,66,76,71,88

InterPro domains:
  IPR002130 Cyclophilin-type peptidyl-prolyl cis-trans isomerase domain [PF00160] (11-122)
  IPR002130 Cyclophilin-type peptidyl-prolyl cis-trans isomerase domain [PR00153] (17-29)
  IPR002130 Cyclophilin-type peptidyl-prolyl cis-trans isomerase domain [PR00153] (61-76)
  IPR002130 Cyclophilin-type peptidyl-prolyl cis-trans isomerase domain [PR00153] (76-88)
  IPR002130 Cyclophilin-type peptidyl-prolyl cis-trans isomerase domain [PR00153] (89-104)
  IPR002130 Cyclophilin-type peptidyl-prolyl cis-trans isomerase domain [PS50072] (1-128)
  IPR029000 Cyclophilin-like domain superfamily [G3DSA:2.40.100.10] (1-130)
  IPR029000 Cyclophilin-like domain superfamily [SSF50891] (9-129)